Protein AF-0000000084547848 (afdb_homodimer)

Solvent-accessible surface area (backbone atoms only — not comparable to full-atom values): 10367 Å² total; per-residue (Å²): 130,61,24,31,27,42,35,34,40,35,31,33,43,86,90,38,31,66,59,49,48,50,50,52,43,50,50,22,60,73,38,65,79,37,80,48,49,60,34,31,34,38,26,36,36,92,89,42,75,35,33,42,35,38,44,34,32,18,56,33,66,65,49,51,57,51,50,62,68,34,67,73,44,43,54,47,47,64,68,43,52,83,46,48,75,42,77,42,81,76,44,68,33,36,35,70,51,37,31,72,112,132,61,24,31,27,41,36,34,41,34,31,33,44,87,89,38,33,66,58,48,49,51,50,51,43,49,49,22,60,72,39,64,80,38,79,48,46,59,33,31,33,40,26,37,34,91,89,41,76,36,34,42,34,39,44,33,33,20,56,33,65,66,50,51,57,51,50,62,68,34,67,72,43,44,54,48,48,64,67,42,52,83,45,48,74,43,77,42,80,75,44,69,34,38,35,67,50,37,31,74,112

Structure (mmCIF, N/CA/C/O backbone):
data_AF-0000000084547848-model_v1
#
loop_
_entity.id
_entity.type
_entity.pdbx_description
1 polymer 'ABM domain-containing protein'
#
loop_
_atom_site.group_PDB
_atom_site.id
_atom_site.type_symbol
_atom_site.label_atom_id
_atom_site.label_alt_id
_atom_site.label_comp_id
_atom_site.label_asym_id
_atom_site.label_entity_id
_atom_site.label_seq_id
_atom_site.pdbx_PDB_ins_code
_atom_site.Cartn_x
_atom_site.Cartn_y
_atom_site.Cartn_z
_atom_site.occupancy
_atom_site.B_iso_or_equiv
_atom_site.auth_seq_id
_atom_site.auth_comp_id
_atom_site.auth_asym_id
_atom_site.auth_atom_id
_atom_site.pdbx_PDB_model_num
ATOM 1 N N . MET A 1 1 ? -1.021 14.195 -11.914 1 72.81 1 MET A N 1
ATOM 2 C CA . MET A 1 1 ? -2.324 13.539 -11.961 1 72.81 1 MET A CA 1
ATOM 3 C C . MET A 1 1 ? -2.383 12.375 -10.977 1 72.81 1 MET A C 1
ATOM 5 O O . MET A 1 1 ? -1.354 11.781 -10.648 1 72.81 1 MET A O 1
ATOM 9 N N . SER A 1 2 ? -3.562 12.109 -10.328 1 91.06 2 SER A N 1
ATOM 10 C CA . SER A 1 2 ? -3.723 11.039 -9.352 1 91.06 2 SER A CA 1
ATOM 11 C C . SER A 1 2 ? -3.523 9.672 -9.992 1 91.06 2 SER A C 1
ATOM 13 O O . SER A 1 2 ? -3.633 9.531 -11.219 1 91.06 2 SER A O 1
ATOM 15 N N . LYS A 1 3 ? -2.961 8.797 -9.297 1 98.25 3 LYS A N 1
ATOM 16 C CA . LYS A 1 3 ? -2.699 7.438 -9.766 1 98.25 3 LYS A CA 1
ATOM 17 C C . LYS A 1 3 ? -3.699 6.453 -9.164 1 98.25 3 LYS A C 1
ATOM 19 O O . LYS A 1 3 ? -4.336 6.746 -8.156 1 98.25 3 LYS A O 1
ATOM 24 N N . PHE A 1 4 ? -3.885 5.352 -9.828 1 98.69 4 PHE A N 1
ATOM 25 C CA . PHE A 1 4 ? -4.773 4.281 -9.391 1 98.69 4 PHE A CA 1
ATOM 26 C C . PHE A 1 4 ? -4.016 3.258 -8.547 1 98.69 4 PHE A C 1
ATOM 28 O O . PHE A 1 4 ? -3.027 2.68 -9.008 1 98.69 4 PHE A O 1
ATOM 35 N N . SER A 1 5 ? -4.453 3.01 -7.285 1 98.75 5 SER A N 1
ATOM 36 C CA . SER A 1 5 ? -3.756 2.057 -6.426 1 98.75 5 SER A CA 1
ATOM 37 C C . SER A 1 5 ? -4.711 0.999 -5.887 1 98.75 5 SER A C 1
ATOM 39 O O . SER A 1 5 ? -5.891 1.274 -5.664 1 98.75 5 SER A O 1
ATOM 41 N N . LEU A 1 6 ? -4.148 -0.185 -5.738 1 98.62 6 LEU A N 1
ATOM 42 C CA . LEU A 1 6 ? -4.875 -1.326 -5.199 1 98.62 6 LEU A CA 1
ATOM 43 C C . LEU A 1 6 ? -4.094 -1.984 -4.066 1 98.62 6 LEU A C 1
ATOM 45 O O . LEU A 1 6 ? -2.873 -2.139 -4.16 1 98.62 6 LEU A O 1
ATOM 49 N N . PHE A 1 7 ? -4.742 -2.291 -2.984 1 98.81 7 PHE A N 1
ATOM 50 C CA . PHE A 1 7 ? -4.219 -3.137 -1.918 1 98.81 7 PHE A CA 1
ATOM 51 C C . PHE A 1 7 ? -5.008 -4.438 -1.82 1 98.81 7 PHE A C 1
ATOM 53 O O . PHE A 1 7 ? -6.211 -4.418 -1.545 1 98.81 7 PHE A O 1
ATOM 60 N N . GLY A 1 8 ? -4.32 -5.539 -2.092 1 98.62 8 GLY A N 1
ATOM 61 C CA . GLY A 1 8 ? -4.996 -6.828 -2.135 1 98.62 8 GLY A CA 1
ATOM 62 C C . GLY A 1 8 ? -4.383 -7.852 -1.199 1 98.62 8 GLY A C 1
AT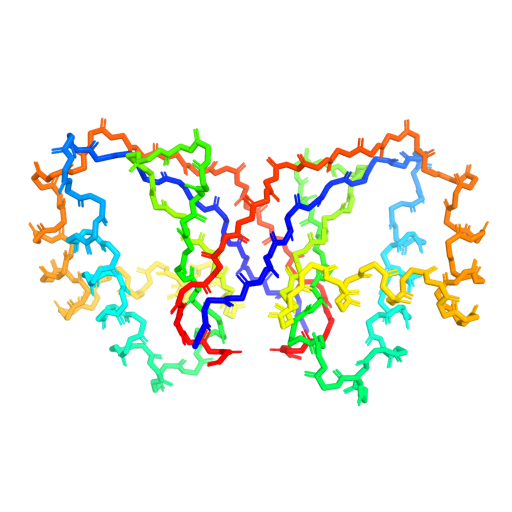OM 63 O O . GLY A 1 8 ? -3.221 -7.727 -0.808 1 98.62 8 GLY A O 1
ATOM 64 N N . LYS A 1 9 ? -5.23 -8.82 -0.889 1 98.75 9 LYS A N 1
ATOM 65 C CA . LYS A 1 9 ? -4.859 -9.945 -0.04 1 98.75 9 LYS A CA 1
ATOM 66 C C . LYS A 1 9 ? -5.227 -11.273 -0.696 1 98.75 9 LYS A C 1
ATOM 68 O O . LYS A 1 9 ? -6.344 -11.438 -1.187 1 98.75 9 LYS A O 1
ATOM 73 N N . PHE A 1 10 ? -4.27 -12.156 -0.706 1 98.88 10 PHE A N 1
ATOM 74 C CA . PHE A 1 10 ? -4.484 -13.508 -1.191 1 98.88 10 PHE A CA 1
ATOM 75 C C . PHE A 1 10 ? -4.289 -14.523 -0.07 1 98.88 10 PHE A C 1
ATOM 77 O O . PHE A 1 10 ? -3.287 -14.477 0.648 1 98.88 10 PHE A O 1
ATOM 84 N N . THR A 1 11 ? -5.254 -15.367 0.099 1 98.81 11 THR A N 1
ATOM 85 C CA . THR A 1 11 ? -5.121 -16.516 0.989 1 98.81 11 THR A CA 1
ATOM 86 C C . THR A 1 11 ? -4.832 -17.781 0.195 1 98.81 11 THR A C 1
ATOM 88 O O . THR A 1 11 ? -5.434 -18.016 -0.856 1 98.81 11 THR A O 1
ATOM 91 N N . VAL A 1 12 ? -3.93 -18.594 0.694 1 98.69 12 VAL A N 1
ATOM 92 C CA . VAL A 1 12 ? -3.516 -19.766 -0.056 1 98.69 12 VAL A CA 1
ATOM 93 C C . VAL A 1 12 ? -3.637 -21.016 0.825 1 98.69 12 VAL A C 1
ATOM 95 O O . VAL A 1 12 ? -3.85 -20.906 2.035 1 98.69 12 VAL A O 1
ATOM 98 N N . GLN A 1 13 ? -3.52 -22.188 0.182 1 98.62 13 GLN A N 1
ATOM 99 C CA . GLN A 1 13 ? -3.422 -23.469 0.878 1 98.62 13 GLN A CA 1
ATOM 100 C C . GLN A 1 13 ? -2.256 -23.469 1.863 1 98.62 13 GLN A C 1
ATOM 102 O O . GLN A 1 13 ? -1.235 -22.828 1.626 1 98.62 13 GLN A O 1
ATOM 107 N N . GLU A 1 14 ? -2.484 -24.219 2.957 1 97.88 14 GLU A N 1
ATOM 108 C CA . GLU A 1 14 ? -1.433 -24.328 3.963 1 97.88 14 GLU A CA 1
ATOM 109 C C . GLU A 1 14 ? -0.102 -24.719 3.328 1 97.88 14 GLU A C 1
ATOM 111 O O . GLU A 1 14 ? -0.051 -25.625 2.488 1 97.88 14 GLU A O 1
ATOM 116 N N . GLY A 1 15 ? 0.957 -23.969 3.66 1 97.5 15 GLY A N 1
ATOM 117 C CA . GLY A 1 15 ? 2.299 -24.297 3.205 1 97.5 15 GLY A CA 1
ATOM 118 C C . GLY A 1 15 ? 2.627 -23.703 1.846 1 97.5 15 GLY A C 1
ATOM 119 O O . GLY A 1 15 ? 3.734 -23.891 1.336 1 97.5 15 GLY A O 1
ATOM 120 N N . LYS A 1 16 ? 1.729 -22.953 1.223 1 98.69 16 LYS A N 1
ATOM 121 C CA . LYS A 1 16 ? 1.926 -22.5 -0.152 1 98.69 16 LYS A CA 1
ATOM 122 C C . LYS A 1 16 ? 2.18 -21 -0.206 1 98.69 16 LYS A C 1
ATOM 124 O O . LYS A 1 16 ? 2.207 -20.406 -1.287 1 98.69 16 LYS A O 1
ATOM 129 N N . ARG A 1 17 ? 2.367 -20.391 0.93 1 98.56 17 ARG A N 1
ATOM 130 C CA . ARG A 1 17 ? 2.561 -18.953 0.964 1 98.56 17 ARG A CA 1
ATOM 131 C C . ARG A 1 17 ? 3.797 -18.547 0.17 1 98.56 17 ARG A C 1
ATOM 133 O O . ARG A 1 17 ? 3.736 -17.641 -0.667 1 98.56 17 ARG A O 1
ATOM 140 N N . ASP A 1 18 ? 4.957 -19.25 0.397 1 98.38 18 ASP A N 1
ATOM 141 C CA . ASP A 1 18 ? 6.207 -18.891 -0.26 1 98.38 18 ASP A CA 1
ATOM 142 C C . ASP A 1 18 ? 6.121 -19.109 -1.768 1 98.38 18 ASP A C 1
ATOM 144 O O . ASP A 1 18 ? 6.695 -18.344 -2.547 1 98.38 18 ASP A O 1
ATOM 148 N N . LEU A 1 19 ? 5.422 -20.156 -2.113 1 98.69 19 LEU A N 1
ATOM 149 C CA . LEU A 1 19 ? 5.23 -20.406 -3.537 1 98.69 19 LEU A CA 1
ATOM 150 C C . LEU A 1 19 ? 4.477 -19.25 -4.195 1 98.69 19 LEU A C 1
ATOM 152 O O . LEU A 1 19 ? 4.883 -18.766 -5.25 1 98.69 19 LEU A O 1
ATOM 156 N N . LEU A 1 20 ? 3.396 -18.797 -3.588 1 98.88 20 LEU A N 1
ATOM 157 C CA . LEU A 1 20 ? 2.658 -17.672 -4.152 1 98.88 20 LEU A CA 1
ATOM 158 C C . LEU A 1 20 ? 3.521 -16.422 -4.188 1 98.88 20 LEU A C 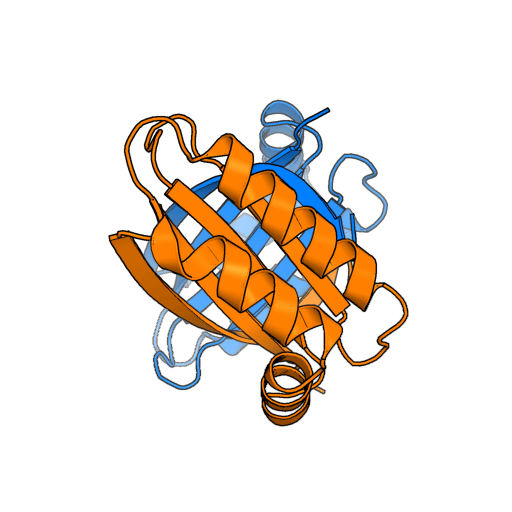1
ATOM 160 O O . LEU A 1 20 ? 3.514 -15.688 -5.176 1 98.88 20 LEU A O 1
ATOM 164 N N . ALA A 1 21 ? 4.223 -16.172 -3.109 1 98.81 21 ALA A N 1
ATOM 165 C CA . ALA A 1 21 ? 5.09 -15 -3.064 1 98.81 21 ALA A CA 1
ATOM 166 C C . ALA A 1 21 ? 6.086 -15.008 -4.219 1 98.81 21 ALA A C 1
ATOM 168 O O . ALA A 1 21 ? 6.301 -13.984 -4.875 1 98.81 21 ALA A O 1
ATOM 169 N N . ASP A 1 22 ? 6.66 -16.156 -4.5 1 98.75 22 ASP A N 1
ATOM 170 C CA . ASP A 1 22 ? 7.613 -16.297 -5.594 1 98.75 22 ASP A CA 1
ATOM 171 C C . ASP A 1 22 ? 6.957 -15.992 -6.938 1 98.75 22 ASP A C 1
ATOM 173 O O . ASP A 1 22 ? 7.539 -15.305 -7.785 1 98.75 22 ASP A O 1
ATOM 177 N N . ILE A 1 23 ? 5.797 -16.516 -7.133 1 98.81 23 ILE A N 1
ATOM 178 C CA . ILE A 1 23 ? 5.059 -16.281 -8.375 1 98.81 23 ILE A CA 1
ATOM 179 C C . ILE A 1 23 ? 4.785 -14.789 -8.539 1 98.81 23 ILE A C 1
ATOM 181 O O . ILE A 1 23 ? 4.977 -14.234 -9.633 1 98.81 23 ILE A O 1
ATOM 185 N N . LEU A 1 24 ? 4.391 -14.133 -7.5 1 98.69 24 LEU A N 1
ATOM 186 C CA . LEU A 1 24 ? 4.047 -12.719 -7.562 1 98.69 24 LEU A CA 1
ATOM 187 C C . LEU A 1 24 ? 5.297 -11.859 -7.738 1 98.69 24 LEU A C 1
ATOM 189 O O . LEU A 1 24 ? 5.25 -10.812 -8.391 1 98.69 24 LEU A O 1
ATOM 193 N N . LEU A 1 25 ? 6.395 -12.312 -7.176 1 98.56 25 LEU A N 1
ATOM 194 C CA . LEU A 1 25 ? 7.652 -11.617 -7.418 1 98.56 25 LEU A CA 1
ATOM 195 C C . LEU A 1 25 ? 8.078 -11.75 -8.875 1 98.56 25 LEU A C 1
ATOM 197 O O . LEU A 1 25 ? 8.672 -10.836 -9.438 1 98.56 25 LEU A O 1
ATOM 201 N N . GLU A 1 26 ? 7.805 -12.875 -9.508 1 98.38 26 GLU A N 1
ATOM 202 C CA . GLU A 1 26 ? 8.016 -13.016 -10.945 1 98.38 26 GLU A CA 1
ATOM 203 C C . GLU A 1 26 ? 7.141 -12.039 -11.727 1 98.38 26 GLU A C 1
ATOM 205 O O . GLU A 1 26 ? 7.574 -11.484 -12.742 1 98.38 26 GLU A O 1
ATOM 210 N N . ALA A 1 27 ? 5.926 -11.867 -11.266 1 97.81 27 ALA A N 1
ATOM 211 C CA . ALA A 1 27 ? 5.043 -10.875 -11.883 1 97.81 27 ALA A CA 1
ATOM 212 C C . ALA A 1 27 ? 5.648 -9.477 -11.805 1 97.81 27 ALA A C 1
ATOM 214 O O . ALA A 1 27 ? 5.68 -8.75 -12.797 1 97.81 27 ALA A O 1
ATOM 215 N N . ALA A 1 28 ? 6.129 -9.141 -10.664 1 97.88 28 ALA A N 1
ATOM 216 C CA . ALA A 1 28 ? 6.773 -7.844 -10.484 1 97.88 28 ALA A CA 1
ATOM 217 C C . ALA A 1 28 ? 7.941 -7.672 -11.453 1 97.88 28 ALA A C 1
ATOM 219 O O . ALA A 1 28 ? 8.102 -6.609 -12.062 1 97.88 28 ALA A O 1
ATOM 220 N N . GLU A 1 29 ? 8.742 -8.742 -11.57 1 97.5 29 GLU A N 1
ATOM 221 C CA . GLU A 1 29 ? 9.883 -8.719 -12.484 1 97.5 29 GLU A CA 1
ATOM 222 C C . GLU A 1 29 ? 9.438 -8.492 -13.922 1 97.5 29 GLU A C 1
ATOM 224 O O . GLU A 1 29 ? 10.047 -7.707 -14.656 1 97.5 29 GLU A O 1
ATOM 229 N N . SER A 1 30 ? 8.383 -9.117 -14.273 1 95.69 30 SER A N 1
ATOM 230 C CA . SER A 1 30 ? 7.879 -9.031 -15.641 1 95.69 30 SER A CA 1
ATOM 231 C C . SER A 1 30 ? 7.359 -7.629 -15.945 1 95.69 30 SER A C 1
ATOM 233 O O . SER A 1 30 ? 7.242 -7.25 -17.109 1 95.69 30 SER A O 1
ATOM 235 N N . MET A 1 31 ? 7.047 -6.82 -14.914 1 95.25 31 MET A N 1
ATOM 236 C CA . MET A 1 31 ? 6.441 -5.504 -15.094 1 95.25 31 MET A CA 1
ATOM 237 C C . MET A 1 31 ? 7.484 -4.398 -14.938 1 95.25 31 MET A C 1
ATOM 239 O O . MET A 1 31 ? 7.156 -3.215 -15.039 1 95.25 31 MET A O 1
ATOM 243 N N . LYS A 1 32 ? 8.656 -4.699 -14.719 1 95.62 32 LYS A N 1
ATOM 244 C CA . LYS A 1 32 ? 9.688 -3.713 -14.414 1 95.62 32 LYS A CA 1
ATOM 245 C C . LYS A 1 32 ? 9.836 -2.701 -15.547 1 95.62 32 LYS A C 1
ATOM 247 O O . LYS A 1 32 ? 10.133 -1.53 -15.305 1 95.62 32 LYS A O 1
ATOM 252 N N . SER A 1 33 ? 9.531 -3.104 -16.781 1 93.75 33 SER A N 1
ATOM 253 C CA . SER A 1 33 ? 9.727 -2.219 -17.922 1 93.75 33 SER A CA 1
ATOM 254 C C . SER A 1 33 ? 8.445 -1.473 -18.266 1 93.75 33 SER A C 1
ATOM 256 O O . SER A 1 33 ? 8.445 -0.596 -19.141 1 93.75 33 SER A O 1
ATOM 258 N N . LEU A 1 34 ? 7.418 -1.868 -17.625 1 95.38 34 LEU A N 1
ATOM 259 C CA . LEU A 1 34 ? 6.137 -1.217 -17.875 1 95.38 34 LEU A CA 1
ATOM 260 C C . LEU A 1 34 ? 6.062 0.131 -17.172 1 95.38 34 LEU A C 1
ATOM 262 O O . LEU A 1 34 ? 5.906 0.187 -15.945 1 95.38 34 LEU A O 1
ATOM 266 N N . HIS A 1 35 ? 6.027 1.166 -17.906 1 95.62 35 HIS A N 1
ATOM 267 C CA . HIS A 1 35 ? 6.086 2.51 -17.344 1 95.62 35 HIS A CA 1
ATOM 268 C C . HIS A 1 35 ? 4.781 2.867 -16.641 1 95.62 35 HIS A C 1
ATOM 270 O O . HIS A 1 35 ? 4.777 3.682 -15.711 1 95.62 35 HIS A O 1
ATOM 276 N N . ASP A 1 36 ? 3.656 2.254 -17.078 1 97.25 36 ASP A N 1
ATOM 277 C CA . ASP A 1 36 ? 2.363 2.607 -16.5 1 97.25 36 ASP A CA 1
ATOM 278 C C . ASP A 1 36 ? 2.113 1.843 -15.203 1 97.25 36 ASP A C 1
ATOM 280 O O . ASP A 1 36 ? 1.054 1.979 -14.586 1 97.25 36 ASP A O 1
ATOM 284 N N . CYS A 1 37 ? 3.035 0.962 -14.805 1 98.19 37 CYS A N 1
ATOM 285 C CA . CYS A 1 37 ? 3.094 0.376 -13.469 1 98.19 37 CYS A CA 1
ATOM 286 C C . CYS A 1 37 ? 4.188 1.028 -12.633 1 98.19 37 CYS A C 1
ATOM 288 O O . CYS A 1 37 ? 5.375 0.833 -12.898 1 98.19 37 CYS A O 1
ATOM 290 N N . GLU A 1 38 ? 3.854 1.692 -11.609 1 97.88 38 GLU A N 1
ATOM 291 C CA . GLU A 1 38 ? 4.84 2.402 -10.797 1 97.88 38 GLU A CA 1
ATOM 292 C C . GLU A 1 38 ? 5.352 1.529 -9.656 1 97.88 38 GLU A C 1
ATOM 294 O O . GLU A 1 38 ? 6.543 1.546 -9.344 1 97.88 38 GLU A O 1
ATOM 299 N N . LEU A 1 39 ? 4.43 0.866 -9.094 1 98.56 39 LEU A N 1
ATOM 300 C CA . LEU A 1 39 ? 4.754 0.002 -7.961 1 98.56 39 LEU A CA 1
ATOM 301 C C . LEU A 1 39 ? 4.039 -1.34 -8.078 1 98.56 39 LEU A C 1
ATOM 303 O O . LEU A 1 39 ? 2.908 -1.403 -8.57 1 98.56 39 LEU A O 1
ATOM 307 N N . TYR A 1 40 ? 4.605 -2.336 -7.605 1 98.75 40 TYR A N 1
ATOM 308 C CA . TYR A 1 40 ? 4.07 -3.672 -7.363 1 98.75 40 TYR A CA 1
ATOM 309 C C . TYR A 1 40 ? 4.848 -4.379 -6.258 1 98.75 40 TYR A C 1
ATOM 311 O O . TYR A 1 40 ? 5.887 -4.988 -6.516 1 98.75 40 TYR A O 1
ATOM 319 N N . LEU A 1 41 ? 4.312 -4.34 -5.055 1 98.81 41 LEU A N 1
ATOM 320 C CA . LEU A 1 41 ? 5.043 -4.781 -3.873 1 98.81 41 LEU A CA 1
ATOM 321 C C . LEU A 1 41 ? 4.422 -6.051 -3.295 1 98.81 41 LEU A C 1
ATOM 323 O O . LEU A 1 41 ? 3.201 -6.129 -3.129 1 98.81 41 LEU A O 1
ATOM 327 N N . VAL A 1 42 ? 5.215 -6.984 -3.029 1 98.88 42 VAL A N 1
ATOM 328 C CA . VAL A 1 42 ? 4.789 -8.266 -2.467 1 98.88 42 VAL A CA 1
ATOM 329 C C . VAL A 1 42 ? 5.195 -8.344 -0.998 1 98.88 42 VAL A C 1
ATOM 331 O O . VAL A 1 42 ? 6.363 -8.141 -0.658 1 98.88 42 VAL A O 1
ATOM 334 N N . SER A 1 43 ? 4.188 -8.602 -0.154 1 98.88 43 SER A N 1
ATOM 335 C CA . SER A 1 43 ? 4.438 -8.617 1.283 1 98.88 43 SER A CA 1
ATOM 336 C C . SER A 1 43 ? 3.764 -9.812 1.949 1 98.88 43 SER A C 1
ATOM 338 O O . SER A 1 43 ? 2.836 -10.398 1.39 1 98.88 43 SER A O 1
ATOM 340 N N . VAL A 1 44 ? 4.297 -10.164 3.061 1 98.69 44 VAL A N 1
ATOM 341 C CA . VAL A 1 44 ? 3.709 -11.195 3.916 1 98.69 44 VAL A CA 1
ATOM 342 C C . VAL A 1 44 ? 3.479 -10.633 5.316 1 98.69 44 VAL A C 1
ATOM 344 O O . VAL A 1 44 ? 3.871 -9.5 5.609 1 98.69 44 VAL A O 1
ATOM 347 N N . SER A 1 45 ? 2.691 -11.352 6.051 1 97.25 45 SER A N 1
ATOM 348 C CA . SER A 1 45 ? 2.375 -10.977 7.422 1 97.25 45 SER A CA 1
ATOM 349 C C . SER A 1 45 ? 2.842 -12.047 8.406 1 97.25 45 SER A C 1
ATOM 351 O O . SER A 1 45 ? 2.693 -13.242 8.148 1 97.25 45 SER A O 1
ATOM 353 N N . GLU A 1 46 ? 3.439 -11.578 9.477 1 93.75 46 GLU A N 1
ATOM 354 C CA . GLU A 1 46 ? 3.859 -12.508 10.523 1 93.75 46 GLU A CA 1
ATOM 355 C C . GLU A 1 46 ? 2.656 -13.164 11.195 1 93.75 46 GLU A C 1
ATOM 357 O O . GLU A 1 46 ? 2.736 -14.312 11.641 1 93.75 46 GLU A O 1
ATOM 362 N N . ASN A 1 47 ? 1.522 -12.516 11.211 1 95.19 47 ASN A N 1
ATOM 363 C CA . ASN A 1 47 ? 0.382 -12.984 11.992 1 95.19 47 ASN A CA 1
ATOM 364 C C . ASN A 1 47 ? -0.619 -13.742 11.117 1 95.19 47 ASN A C 1
ATOM 366 O O . ASN A 1 47 ? -1.596 -14.297 11.633 1 95.19 47 ASN A O 1
ATOM 370 N N . GLU A 1 48 ? -0.415 -13.773 9.828 1 96.81 48 GLU A N 1
ATOM 371 C CA . GLU A 1 48 ? -1.265 -14.5 8.891 1 96.81 48 GLU A CA 1
ATOM 372 C C . GLU A 1 48 ? -0.435 -15.383 7.969 1 96.81 48 GLU A C 1
ATOM 374 O O . GLU A 1 48 ? -0.133 -15 6.836 1 96.81 48 GLU A O 1
ATOM 379 N N . PRO A 1 49 ? -0.14 -16.531 8.391 1 96.19 49 PRO A N 1
ATOM 380 C CA . PRO A 1 49 ? 0.898 -17.344 7.738 1 96.19 49 PRO A CA 1
ATOM 381 C C . PRO A 1 49 ? 0.483 -17.828 6.355 1 96.19 49 PRO A C 1
ATOM 383 O O . PRO A 1 49 ? 1.329 -18.281 5.574 1 96.19 49 PRO A O 1
ATOM 386 N N . ASP A 1 50 ? -0.832 -17.766 5.988 1 98.06 50 ASP A N 1
ATOM 387 C CA . ASP A 1 50 ? -1.279 -18.297 4.703 1 98.06 50 ASP A CA 1
ATOM 388 C C . ASP A 1 50 ? -1.739 -17.172 3.775 1 98.06 50 ASP A C 1
ATOM 390 O O . ASP A 1 50 ? -2.584 -17.375 2.904 1 98.06 50 ASP A O 1
ATOM 394 N N . THR A 1 51 ? -1.095 -15.977 3.982 1 98.81 51 THR A N 1
ATOM 395 C CA . THR A 1 51 ? -1.549 -14.844 3.182 1 98.81 51 THR A CA 1
ATOM 396 C C . THR A 1 51 ? -0.371 -14.164 2.49 1 98.81 51 THR A C 1
ATOM 398 O O . THR A 1 51 ? 0.748 -14.172 3.008 1 98.81 51 THR A O 1
ATOM 401 N N . VAL A 1 52 ? -0.601 -13.664 1.31 1 98.94 52 VAL A N 1
ATOM 402 C CA . VAL A 1 52 ? 0.288 -12.75 0.599 1 98.94 52 VAL A CA 1
ATOM 403 C C . VAL A 1 52 ? -0.469 -11.477 0.229 1 98.94 52 VAL A C 1
ATOM 405 O O . VAL A 1 52 ? -1.627 -11.531 -0.192 1 98.94 52 VAL A O 1
ATOM 408 N N . TYR A 1 53 ? 0.178 -10.375 0.409 1 98.94 53 TYR A N 1
ATOM 409 C CA . TYR A 1 53 ? -0.396 -9.07 0.117 1 98.94 53 TYR A CA 1
ATOM 410 C C . TYR A 1 53 ? 0.312 -8.414 -1.062 1 98.94 53 TYR A C 1
ATOM 412 O O . TYR A 1 53 ? 1.525 -8.562 -1.228 1 98.94 53 TYR A O 1
ATOM 420 N N . VAL A 1 54 ? -0.426 -7.703 -1.855 1 98.88 54 VAL A N 1
ATOM 421 C CA . VAL A 1 54 ? 0.141 -6.938 -2.963 1 98.88 54 VAL A CA 1
ATOM 422 C C . VAL A 1 54 ? -0.367 -5.5 -2.912 1 98.88 54 VAL A C 1
ATOM 424 O O . VAL A 1 54 ? -1.574 -5.262 -2.832 1 98.88 54 VAL A O 1
ATOM 427 N N . TYR A 1 55 ? 0.5 -4.539 -2.855 1 98.88 55 TYR A N 1
ATOM 428 C CA . TYR A 1 55 ? 0.199 -3.129 -3.078 1 98.88 55 TYR A CA 1
ATOM 429 C C . TYR A 1 55 ? 0.697 -2.676 -4.445 1 98.88 55 TYR A C 1
ATOM 431 O O . TYR A 1 55 ? 1.874 -2.844 -4.773 1 98.88 55 TYR A O 1
ATOM 439 N N . GLU A 1 56 ? -0.121 -2.139 -5.223 1 98.88 56 GLU A N 1
ATOM 440 C CA . GLU A 1 56 ? 0.258 -1.755 -6.582 1 98.88 56 GLU A CA 1
ATOM 441 C C . GLU A 1 56 ? -0.276 -0.369 -6.93 1 98.88 56 GLU A C 1
ATOM 443 O O . GLU A 1 56 ? -1.36 0.015 -6.488 1 98.88 56 GLU A O 1
ATOM 448 N N . THR A 1 57 ? 0.479 0.383 -7.637 1 98.75 57 THR A N 1
ATOM 449 C CA . THR A 1 57 ? 0.12 1.704 -8.141 1 98.75 57 THR A CA 1
ATOM 450 C C . THR A 1 57 ? 0.333 1.787 -9.648 1 98.75 57 THR A C 1
ATOM 452 O O . THR A 1 57 ? 1.42 1.483 -10.148 1 98.75 57 THR A O 1
ATOM 455 N N . TRP A 1 58 ? -0.687 2.199 -10.32 1 98.69 58 TRP A N 1
ATOM 456 C CA . TRP A 1 58 ? -0.732 2.281 -11.773 1 98.69 58 TRP A CA 1
ATOM 457 C C . TRP A 1 58 ? -1.058 3.699 -12.234 1 98.69 58 TRP A C 1
ATOM 459 O O . TRP A 1 58 ? -1.681 4.469 -11.492 1 98.69 58 TRP A O 1
ATOM 469 N N . GLU A 1 59 ? -0.65 3.947 -13.477 1 98.25 59 GLU A N 1
ATOM 470 C CA . GLU A 1 59 ? -0.98 5.246 -14.047 1 98.25 59 GLU A CA 1
ATOM 471 C C . GLU A 1 59 ? -2.484 5.504 -14.008 1 98.25 59 GLU A C 1
ATOM 473 O O . GLU A 1 59 ? -2.922 6.625 -13.75 1 98.25 59 GLU A O 1
ATOM 478 N N . ASN A 1 60 ? -3.225 4.566 -14.375 1 98.06 60 ASN A N 1
ATOM 479 C CA . ASN A 1 60 ? -4.684 4.582 -14.297 1 98.06 60 ASN A CA 1
ATOM 480 C C . ASN A 1 60 ? -5.258 3.17 -14.281 1 98.06 60 ASN A C 1
ATOM 482 O O . ASN A 1 60 ? -4.52 2.191 -14.391 1 98.06 60 ASN A O 1
ATOM 486 N N . GLU A 1 61 ? -6.586 3.076 -14.094 1 97.62 61 GLU A N 1
ATOM 487 C CA . GLU A 1 61 ? -7.25 1.781 -13.977 1 97.62 61 GLU A CA 1
ATOM 488 C C . GLU A 1 61 ? -7.105 0.972 -15.266 1 97.62 61 GLU A C 1
ATOM 490 O O . GLU A 1 61 ? -6.973 -0.253 -15.219 1 97.62 61 GLU A O 1
ATOM 495 N N . GLN A 1 62 ? -7.109 1.627 -16.391 1 98.06 62 GLN A N 1
ATOM 496 C CA . GLN A 1 62 ? -6.977 0.945 -17.672 1 98.06 62 GLN A CA 1
ATOM 497 C C . GLN A 1 62 ? -5.617 0.258 -17.797 1 98.06 62 GLN A C 1
ATOM 499 O O . GLN A 1 62 ? -5.52 -0.843 -18.328 1 98.06 62 GLN A O 1
ATOM 504 N N . ALA A 1 63 ? -4.566 0.921 -17.328 1 98 63 ALA A N 1
ATOM 505 C CA . ALA A 1 63 ? -3.234 0.326 -17.328 1 98 63 ALA A CA 1
ATOM 506 C C . ALA A 1 63 ? -3.213 -0.966 -16.516 1 98 63 ALA A C 1
ATOM 508 O O . ALA A 1 63 ? -2.631 -1.967 -16.953 1 98 63 ALA A O 1
ATOM 509 N N . HIS A 1 64 ? -3.861 -0.933 -15.359 1 98.19 64 HIS A N 1
ATOM 510 C CA . HI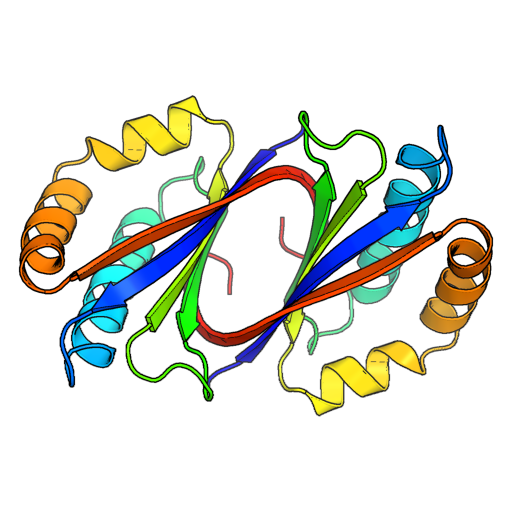S A 1 64 ? -3.951 -2.133 -14.539 1 98.19 64 HIS A CA 1
ATOM 511 C C . HIS A 1 64 ? -4.664 -3.258 -15.273 1 98.19 64 HIS A C 1
ATOM 513 O O . HIS A 1 64 ? -4.152 -4.379 -15.352 1 98.19 64 HIS A O 1
ATOM 519 N N . GLN A 1 65 ? -5.809 -2.947 -15.875 1 97.62 65 GLN A N 1
ATOM 520 C CA . GLN A 1 65 ? -6.59 -3.951 -16.594 1 97.62 65 GLN A CA 1
ATOM 521 C C . GLN A 1 65 ? -5.797 -4.539 -17.766 1 97.62 65 GLN A C 1
ATOM 523 O O . GLN A 1 65 ? -5.824 -5.75 -17.984 1 97.62 65 GLN A O 1
ATOM 528 N N . HIS A 1 66 ? -5.074 -3.713 -18.438 1 97.19 66 HIS A N 1
ATOM 529 C CA . HIS A 1 66 ? -4.242 -4.16 -19.547 1 97.19 66 HIS A CA 1
ATOM 530 C C . HIS A 1 66 ? -3.176 -5.141 -19.078 1 97.19 66 HIS A C 1
ATOM 532 O O . HIS A 1 66 ? -2.895 -6.129 -19.75 1 97.19 66 HIS A O 1
ATOM 538 N N . SER A 1 67 ? -2.58 -4.883 -17.984 1 97.06 67 SER A N 1
ATOM 539 C CA . SER A 1 67 ? -1.523 -5.742 -17.453 1 97.06 67 SER A CA 1
ATOM 540 C C . SER A 1 67 ? -2.018 -7.172 -17.266 1 97.06 67 SER A C 1
ATOM 542 O O . SER A 1 67 ? -1.264 -8.125 -17.484 1 97.06 67 SER A O 1
ATOM 544 N N . LEU A 1 68 ? -3.32 -7.332 -16.875 1 96.44 68 LEU A N 1
ATOM 545 C CA . LEU A 1 68 ? -3.9 -8.641 -16.609 1 96.44 68 LEU A CA 1
ATOM 546 C C . LEU A 1 68 ? -4.047 -9.438 -17.906 1 96.44 68 LEU A C 1
ATOM 548 O O . LEU A 1 68 ? -4.207 -10.664 -17.875 1 96.44 68 LEU A O 1
ATOM 552 N N . SER A 1 69 ? -3.984 -8.773 -19.062 1 95.69 69 SER A N 1
ATOM 553 C CA . SER A 1 69 ? -4.184 -9.43 -20.344 1 95.69 69 SER A CA 1
ATOM 554 C C . SER A 1 69 ? -2.855 -9.836 -20.969 1 95.69 69 SER A C 1
ATOM 556 O O . SER A 1 69 ? -2.826 -10.547 -21.969 1 95.69 69 SER A O 1
ATOM 558 N N . LEU A 1 70 ? -1.76 -9.367 -20.453 1 95.44 70 LEU A N 1
ATOM 559 C CA . LEU A 1 70 ? -0.439 -9.719 -20.969 1 95.44 70 LEU A CA 1
ATOM 560 C C . LEU A 1 70 ? -0.181 -11.219 -20.828 1 95.44 70 LEU A C 1
ATOM 562 O O . LEU A 1 70 ? -0.55 -11.82 -19.828 1 95.44 70 LEU A O 1
ATOM 566 N N . GLU A 1 71 ? 0.459 -11.789 -21.797 1 96.12 71 GLU A N 1
ATOM 567 C CA . GLU A 1 71 ? 0.708 -13.227 -21.828 1 96.12 71 GLU A CA 1
ATOM 568 C C . GLU A 1 71 ? 1.488 -13.672 -20.594 1 96.12 71 GLU A C 1
ATOM 570 O O . GLU A 1 71 ? 1.151 -14.688 -19.969 1 96.12 71 GLU A O 1
ATOM 575 N N . ALA A 1 72 ? 2.533 -12.953 -20.266 1 95.12 72 ALA A N 1
ATOM 576 C CA . ALA A 1 72 ? 3.344 -13.297 -19.094 1 95.12 72 ALA A CA 1
ATOM 577 C C . ALA A 1 72 ? 2.5 -13.305 -17.828 1 95.12 72 ALA A C 1
ATOM 579 O O . ALA A 1 72 ? 2.621 -14.211 -17 1 95.12 72 ALA A O 1
ATOM 580 N N . THR A 1 73 ? 1.627 -12.328 -17.656 1 96.81 73 THR A N 1
ATOM 581 C CA . THR A 1 73 ? 0.753 -12.227 -16.5 1 96.81 73 THR A CA 1
ATOM 582 C C . THR A 1 73 ? -0.244 -13.383 -16.469 1 96.81 73 THR A C 1
ATOM 584 O O . THR A 1 73 ? -0.448 -14 -15.422 1 96.81 73 THR A O 1
ATOM 587 N N . GLN A 1 74 ? -0.814 -13.719 -17.609 1 97.31 74 GLN A N 1
ATOM 588 C CA . GLN A 1 74 ? -1.778 -14.812 -17.688 1 97.31 74 GLN A CA 1
ATOM 589 C C . GLN A 1 74 ? -1.14 -16.141 -17.312 1 97.31 74 GLN A C 1
ATOM 591 O O . GLN A 1 74 ? -1.771 -16.969 -16.656 1 97.31 74 GLN A O 1
ATOM 596 N N . THR A 1 75 ? 0.041 -16.344 -17.688 1 97.94 75 THR A N 1
ATOM 597 C CA . THR A 1 75 ? 0.774 -17.562 -17.328 1 97.94 75 THR A CA 1
ATOM 598 C C . THR A 1 75 ? 0.963 -17.641 -15.82 1 97.94 75 THR A C 1
ATOM 600 O O . THR A 1 75 ? 0.741 -18.703 -15.227 1 97.94 75 THR A O 1
ATOM 603 N N . LEU A 1 76 ? 1.306 -16.562 -15.203 1 97.75 76 LEU A N 1
ATOM 604 C CA . LEU A 1 76 ? 1.53 -16.531 -13.766 1 97.75 76 LEU A CA 1
ATOM 605 C C . LEU A 1 76 ? 0.219 -16.719 -13.008 1 97.75 76 LEU A C 1
ATOM 607 O O . LEU A 1 76 ? 0.176 -17.406 -11.984 1 97.75 76 LEU A O 1
ATOM 611 N N . ILE A 1 77 ? -0.822 -16.062 -13.523 1 97.88 77 ILE A N 1
ATOM 612 C CA . ILE A 1 77 ? -2.143 -16.219 -12.922 1 97.88 77 ILE A CA 1
ATOM 613 C C . ILE A 1 77 ? -2.557 -17.688 -12.945 1 97.88 77 ILE A C 1
ATOM 615 O O . ILE A 1 77 ? -3.064 -18.203 -11.945 1 97.88 77 ILE A O 1
ATOM 619 N N . SER A 1 78 ? -2.289 -18.375 -14.023 1 98.31 78 SER A N 1
ATOM 620 C CA . SER A 1 78 ? -2.646 -19.781 -14.164 1 98.31 78 SER A CA 1
ATOM 621 C C . SER A 1 78 ? -1.883 -20.656 -13.164 1 98.31 78 SER A C 1
ATOM 623 O O . SER A 1 78 ? -2.406 -21.656 -12.672 1 98.31 78 SER A O 1
ATOM 625 N N . ARG A 1 79 ? -0.695 -20.281 -12.859 1 98.31 79 ARG A N 1
ATOM 626 C CA . ARG A 1 79 ? 0.12 -21 -11.883 1 98.31 79 ARG A CA 1
ATOM 627 C C . ARG A 1 79 ? -0.377 -20.75 -10.461 1 98.31 79 ARG A C 1
ATOM 629 O O . ARG A 1 79 ? -0.283 -21.625 -9.602 1 98.31 79 ARG A O 1
ATOM 636 N N . ALA A 1 80 ? -0.861 -19.562 -10.219 1 98.62 80 ALA A N 1
ATOM 637 C CA . ALA A 1 80 ? -1.235 -19.141 -8.875 1 98.62 80 ALA A CA 1
ATOM 638 C C . ALA A 1 80 ? -2.641 -19.625 -8.516 1 98.62 80 ALA A C 1
ATOM 640 O O . ALA A 1 80 ? -2.9 -20 -7.375 1 98.62 80 ALA A O 1
ATOM 641 N N . LYS A 1 81 ? -3.529 -19.672 -9.438 1 98.5 81 LYS A N 1
ATOM 642 C CA . LYS A 1 81 ? -4.957 -19.875 -9.234 1 98.5 81 LYS A CA 1
ATOM 643 C C . LYS A 1 81 ? -5.219 -21.172 -8.453 1 98.5 81 LYS A C 1
ATOM 645 O O . LYS A 1 81 ? -6.004 -21.172 -7.504 1 98.5 81 LYS A O 1
ATOM 650 N N . PRO A 1 82 ? -4.539 -22.266 -8.711 1 98.56 82 PRO A N 1
ATOM 651 C CA . PRO A 1 82 ? -4.879 -23.531 -8.055 1 98.56 82 PRO A CA 1
ATOM 652 C C . PRO A 1 82 ? -4.566 -23.516 -6.562 1 98.56 82 PRO A C 1
ATOM 654 O O . PRO A 1 82 ? -5.102 -24.344 -5.816 1 98.56 82 PRO A O 1
ATOM 657 N N . ILE A 1 83 ? -3.723 -22.641 -6.16 1 98.56 83 ILE A N 1
ATOM 658 C CA . ILE A 1 83 ? -3.311 -22.703 -4.762 1 98.56 83 ILE A CA 1
ATOM 659 C C . ILE A 1 83 ? -3.977 -21.578 -3.973 1 98.56 83 ILE A C 1
ATOM 661 O O . ILE A 1 83 ? -3.867 -21.516 -2.746 1 98.56 83 ILE A O 1
ATOM 665 N N . ILE A 1 84 ? -4.578 -20.641 -4.598 1 98.81 84 ILE A N 1
ATOM 666 C CA . ILE A 1 84 ? -5.27 -19.531 -3.951 1 98.81 84 ILE A CA 1
ATOM 667 C C . ILE A 1 84 ? -6.633 -20 -3.445 1 98.81 84 ILE A C 1
ATOM 669 O O . ILE A 1 84 ? -7.422 -20.562 -4.203 1 98.81 84 ILE A O 1
ATOM 673 N N . THR A 1 85 ? -6.875 -19.781 -2.178 1 98.75 85 THR A N 1
ATOM 674 C CA . THR A 1 85 ? -8.133 -20.203 -1.573 1 98.75 85 THR A CA 1
ATOM 675 C C . THR A 1 85 ? -9.023 -19 -1.291 1 98.75 85 THR A C 1
ATOM 677 O O . THR A 1 85 ? -10.203 -19.156 -0.957 1 98.75 85 THR A O 1
ATOM 680 N N . GLY A 1 86 ? -8.523 -17.812 -1.41 1 98.56 86 GLY A N 1
ATOM 681 C CA . GLY A 1 86 ? -9.273 -16.578 -1.224 1 98.56 86 GLY A CA 1
ATOM 682 C C . GLY A 1 86 ? -8.562 -15.359 -1.795 1 98.56 86 GLY A C 1
ATOM 683 O O . GLY A 1 86 ? -7.336 -15.281 -1.771 1 98.56 86 GLY A O 1
ATOM 684 N N . MET A 1 87 ? -9.32 -14.477 -2.287 1 98.38 87 MET A N 1
ATOM 685 C CA . MET A 1 87 ? -8.852 -13.195 -2.787 1 98.38 87 MET A CA 1
ATOM 686 C C . MET A 1 87 ? -9.719 -12.055 -2.266 1 98.38 87 MET A C 1
ATOM 688 O O . MET A 1 87 ? -10.953 -12.148 -2.285 1 98.38 87 MET A O 1
ATOM 692 N N . GLU A 1 88 ? -9.023 -11.062 -1.751 1 98 88 GLU A N 1
ATOM 693 C CA . GLU A 1 88 ? -9.727 -9.898 -1.23 1 98 88 GLU A CA 1
ATOM 694 C C . GLU A 1 88 ? -9.102 -8.602 -1.739 1 98 88 GLU A C 1
ATOM 696 O O . GLU A 1 88 ? -7.883 -8.414 -1.64 1 98 88 GLU A O 1
ATOM 701 N N . ARG A 1 89 ? -9.914 -7.746 -2.375 1 97.75 89 ARG A N 1
ATOM 702 C CA . ARG A 1 89 ? -9.523 -6.371 -2.654 1 97.75 89 ARG A CA 1
ATOM 703 C C . ARG A 1 89 ? -9.789 -5.469 -1.453 1 97.75 89 ARG A C 1
ATOM 705 O O . ARG A 1 89 ? -10.906 -4.992 -1.263 1 97.75 89 ARG A O 1
ATOM 712 N N . ILE A 1 90 ? -8.742 -5.242 -0.694 1 97.62 90 ILE A N 1
ATOM 713 C CA . ILE A 1 90 ? -8.891 -4.539 0.577 1 97.62 90 ILE A CA 1
ATOM 714 C C . ILE A 1 90 ? -9.219 -3.072 0.321 1 97.62 90 ILE A C 1
ATOM 716 O O . ILE A 1 90 ? -10.102 -2.502 0.974 1 97.62 90 ILE A O 1
ATOM 720 N N . SER A 1 91 ? -8.555 -2.441 -0.626 1 97.88 91 SER A N 1
ATOM 721 C CA . SER A 1 91 ? -8.766 -1.027 -0.913 1 97.88 91 SER A CA 1
ATOM 722 C C . SER A 1 91 ? -8.438 -0.703 -2.367 1 97.88 91 SER A C 1
ATOM 724 O O . SER A 1 91 ? -7.508 -1.272 -2.941 1 97.88 91 SER A O 1
ATOM 726 N N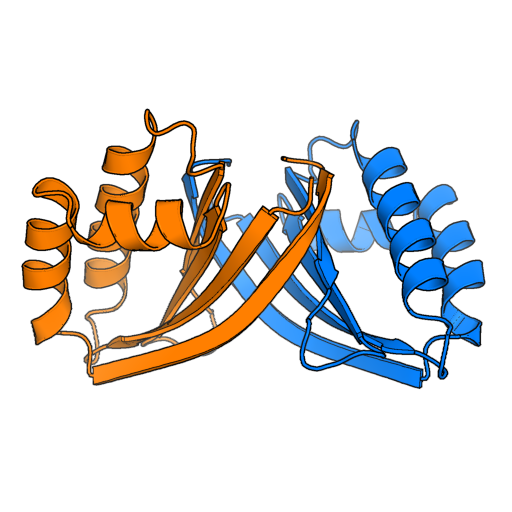 . THR A 1 92 ? -9.234 0.145 -2.945 1 98.38 92 THR A N 1
ATOM 727 C CA . THR A 1 92 ? -8.953 0.857 -4.188 1 98.38 92 THR A CA 1
ATOM 728 C C . THR A 1 92 ? -8.805 2.354 -3.928 1 98.38 92 THR A C 1
ATOM 730 O O . THR A 1 92 ? -9.672 2.977 -3.32 1 98.38 92 THR A O 1
ATOM 733 N N . LEU A 1 93 ? -7.652 2.857 -4.414 1 98.56 93 LEU A N 1
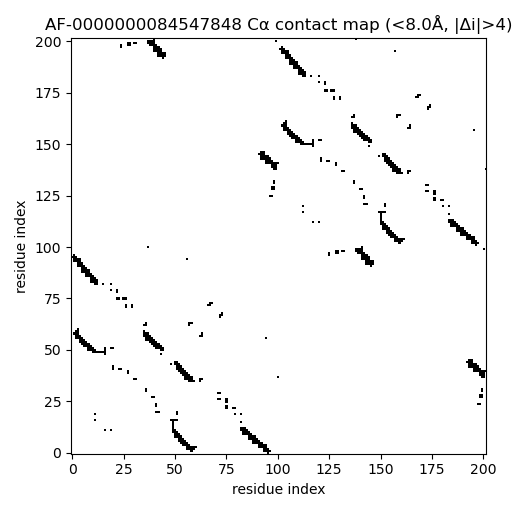ATOM 734 C CA . LEU A 1 93 ? -7.312 4.203 -3.961 1 98.56 93 LEU A CA 1
ATOM 735 C C . LEU A 1 93 ? -6.855 5.066 -5.133 1 98.56 93 LEU A C 1
ATOM 737 O O . LEU A 1 93 ? -6.492 4.547 -6.191 1 98.56 93 LEU A O 1
ATOM 741 N N . GLN A 1 94 ? -6.996 6.309 -4.895 1 98.56 94 GLN A N 1
ATOM 742 C CA . GLN A 1 94 ? -6.324 7.328 -5.699 1 98.56 94 GLN A CA 1
ATOM 743 C C . GLN A 1 94 ? -5.098 7.879 -4.977 1 98.56 94 GLN A C 1
ATOM 745 O O . GLN A 1 94 ? -5.223 8.648 -4.023 1 98.56 94 GLN A O 1
ATOM 750 N N . THR A 1 95 ? -3.947 7.434 -5.461 1 98.75 95 THR A N 1
ATOM 751 C CA . THR A 1 95 ? -2.721 7.965 -4.879 1 98.75 95 THR A CA 1
ATOM 752 C C . THR A 1 95 ? -2.426 9.359 -5.414 1 98.75 95 THR A C 1
ATOM 754 O O . THR A 1 95 ? -2.27 9.547 -6.621 1 98.75 95 THR A O 1
ATOM 757 N N . ILE A 1 96 ? -2.318 10.344 -4.512 1 98.5 96 ILE A N 1
ATOM 758 C CA . ILE A 1 96 ? -2.258 11.727 -4.965 1 98.5 96 ILE A CA 1
ATOM 759 C C . ILE A 1 96 ? -0.82 12.234 -4.883 1 98.5 96 ILE A C 1
ATOM 761 O O . ILE A 1 96 ? -0.508 13.312 -5.391 1 98.5 96 ILE A O 1
ATOM 765 N N . GLY A 1 97 ? 0.132 11.531 -4.188 1 98.25 97 GLY A N 1
ATOM 766 C CA . GLY A 1 97 ? 1.543 11.875 -4.121 1 98.25 97 GLY A CA 1
ATOM 767 C C . GLY A 1 97 ? 2.277 11.156 -3.002 1 98.25 97 GLY A C 1
ATOM 768 O O . GLY A 1 97 ? 1.762 10.195 -2.43 1 98.25 97 GLY A O 1
ATOM 769 N N . GLY A 1 98 ? 3.539 11.594 -2.811 1 98.19 98 GLY A N 1
ATOM 770 C CA . GLY A 1 98 ? 4.359 11.031 -1.752 1 98.19 98 GLY A CA 1
ATOM 771 C C . GLY A 1 98 ? 5.766 10.688 -2.205 1 98.19 98 GLY A C 1
ATOM 772 O O . GLY A 1 98 ? 6.18 11.07 -3.303 1 98.19 98 GLY A O 1
ATOM 773 N N . LYS A 1 99 ? 6.484 10.109 -1.335 1 98.06 99 LYS A N 1
ATOM 774 C CA . LYS A 1 99 ? 7.836 9.641 -1.641 1 98.06 99 LYS A CA 1
ATOM 775 C C . LYS A 1 99 ? 7.805 8.281 -2.33 1 98.06 99 LYS A C 1
ATOM 777 O O . LYS A 1 99 ? 7.16 7.352 -1.847 1 98.06 99 LYS A O 1
ATOM 782 N N . GLY A 1 100 ? 8.523 8.148 -3.449 1 96.44 100 GLY A N 1
ATOM 783 C CA . GLY A 1 100 ? 8.656 6.867 -4.133 1 96.44 100 GLY A CA 1
ATOM 784 C C . GLY A 1 100 ? 7.84 6.785 -5.41 1 96.44 100 GLY A C 1
ATOM 785 O O . GLY A 1 100 ? 7.805 5.742 -6.066 1 96.44 100 GLY A O 1
ATOM 786 N N . ILE A 1 101 ? 7.086 7.879 -5.699 1 93.69 101 ILE A N 1
ATOM 787 C CA . ILE A 1 101 ? 6.316 7.902 -6.938 1 93.69 101 ILE A CA 1
ATOM 788 C C . ILE A 1 101 ? 6.465 9.258 -7.613 1 93.69 101 ILE A C 1
ATOM 790 O O . ILE A 1 101 ? 6.832 10.25 -6.969 1 93.69 101 ILE A O 1
ATOM 794 N N . MET B 1 1 ? 16.984 -8.133 2.373 1 73.38 1 MET B N 1
ATOM 795 C CA . MET B 1 1 ? 16.312 -8.281 3.656 1 73.38 1 MET B CA 1
ATOM 796 C C . MET B 1 1 ? 14.891 -7.715 3.588 1 73.38 1 MET B C 1
ATOM 798 O O . MET B 1 1 ? 14.617 -6.812 2.791 1 73.38 1 MET B O 1
ATOM 802 N N . SER B 1 2 ? 13.898 -8.328 4.289 1 91.31 2 SER B N 1
ATOM 803 C CA . SER B 1 2 ? 12.508 -7.883 4.281 1 91.31 2 SER B CA 1
ATOM 804 C C . SER B 1 2 ? 12.367 -6.492 4.898 1 91.31 2 SER B C 1
ATOM 806 O O . SER B 1 2 ? 13.25 -6.047 5.637 1 91.31 2 SER B O 1
ATOM 808 N N . LYS B 1 3 ? 11.523 -5.738 4.391 1 98.25 3 LYS B N 1
ATOM 809 C CA . LYS B 1 3 ? 11.266 -4.383 4.867 1 98.25 3 LYS B CA 1
ATOM 810 C C . LYS B 1 3 ? 9.977 -4.328 5.688 1 98.25 3 LYS B C 1
ATOM 812 O O . LYS B 1 3 ? 9.125 -5.215 5.582 1 98.25 3 LYS B O 1
ATOM 817 N N . PHE B 1 4 ? 9.867 -3.348 6.535 1 98.69 4 PHE B N 1
ATOM 818 C CA . PHE B 1 4 ? 8.695 -3.117 7.379 1 98.69 4 PHE B CA 1
ATOM 819 C C . PHE B 1 4 ? 7.707 -2.189 6.684 1 98.69 4 PHE B C 1
ATOM 821 O O . PHE B 1 4 ? 8.055 -1.066 6.316 1 98.69 4 PHE B O 1
ATOM 828 N N . SER B 1 5 ? 6.43 -2.641 6.48 1 98.81 5 SER B N 1
ATOM 829 C CA . SER B 1 5 ? 5.441 -1.807 5.805 1 98.81 5 SER B CA 1
ATOM 830 C C . SER B 1 5 ? 4.18 -1.656 6.648 1 98.81 5 SER B C 1
ATOM 832 O O . SER B 1 5 ? 3.809 -2.568 7.391 1 98.81 5 SER B O 1
ATOM 834 N N . LEU B 1 6 ? 3.615 -0.473 6.516 1 98.69 6 LEU B N 1
ATOM 835 C CA . LEU B 1 6 ? 2.373 -0.138 7.203 1 98.69 6 LEU B CA 1
ATOM 836 C C . LEU B 1 6 ? 1.344 0.421 6.223 1 98.69 6 LEU B C 1
ATOM 838 O O . LEU B 1 6 ? 1.685 1.213 5.344 1 98.69 6 LEU B O 1
ATOM 842 N N . PHE B 1 7 ? 0.111 -0.07 6.289 1 98.81 7 PHE B N 1
ATOM 843 C CA . PHE B 1 7 ? -1.039 0.519 5.613 1 98.81 7 PHE B CA 1
ATOM 844 C C . PHE B 1 7 ? -2.025 1.091 6.625 1 98.81 7 PHE B C 1
ATOM 846 O O . PHE B 1 7 ? -2.578 0.356 7.445 1 98.81 7 PHE B O 1
ATOM 853 N N . GLY B 1 8 ? -2.174 2.436 6.59 1 98.69 8 GLY B N 1
ATOM 854 C CA . GLY B 1 8 ? -3.008 3.107 7.574 1 98.69 8 GLY B CA 1
ATOM 855 C C . GLY B 1 8 ? -4.121 3.928 6.953 1 98.69 8 GLY B C 1
ATOM 856 O O . GLY B 1 8 ? -4.039 4.312 5.785 1 98.69 8 GLY B O 1
ATOM 857 N N . LYS B 1 9 ? -5.133 4.133 7.781 1 98.75 9 LYS B N 1
ATOM 858 C CA . LYS B 1 9 ? -6.297 4.938 7.43 1 98.75 9 LYS B CA 1
ATOM 859 C C . LYS B 1 9 ? -6.574 6 8.492 1 98.75 9 LYS B C 1
ATOM 861 O O . LYS B 1 9 ? -6.59 5.699 9.688 1 98.75 9 LYS B O 1
ATOM 866 N N . PHE B 1 10 ? -6.754 7.199 8.023 1 98.88 10 PHE B N 1
ATOM 867 C CA . PHE B 1 10 ? -7.141 8.312 8.891 1 98.88 10 PHE B CA 1
ATOM 868 C C . PHE B 1 10 ? -8.516 8.844 8.508 1 98.88 10 PHE B C 1
ATOM 870 O O . PHE B 1 10 ? -8.781 9.094 7.332 1 98.88 10 PHE B O 1
ATOM 877 N N . THR B 1 11 ? -9.359 8.938 9.469 1 98.81 11 THR B N 1
ATOM 878 C CA . THR B 1 11 ? -10.641 9.617 9.305 1 98.81 11 THR B CA 1
ATOM 879 C C . THR B 1 11 ? -10.586 11.023 9.883 1 98.81 11 THR B C 1
ATOM 881 O O . THR B 1 11 ? -10.031 11.234 10.961 1 98.81 11 THR B O 1
ATOM 884 N N . VAL B 1 12 ? -11.156 11.969 9.18 1 98.69 12 VAL B N 1
ATOM 885 C CA . VAL B 1 12 ? -11.055 13.359 9.602 1 98.69 12 VAL B CA 1
ATOM 886 C C . VAL B 1 12 ? -12.445 13.984 9.672 1 98.69 12 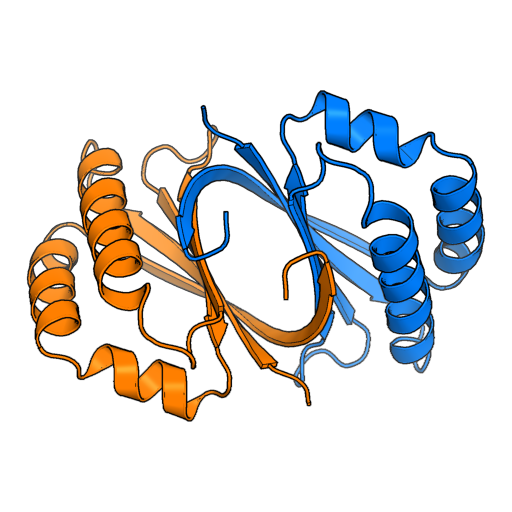VAL B C 1
ATOM 888 O O . VAL B 1 12 ? -13.422 13.391 9.203 1 98.69 12 VAL B O 1
ATOM 891 N N . GLN B 1 13 ? -12.516 15.188 10.281 1 98.62 13 GLN B N 1
ATOM 892 C CA . GLN B 1 13 ? -13.711 16.016 10.273 1 98.62 13 GLN B CA 1
ATOM 893 C C . GLN B 1 13 ? -14.172 16.312 8.852 1 98.62 13 GLN B C 1
ATOM 895 O O . GLN B 1 13 ? -13.352 16.406 7.938 1 98.62 13 GLN B O 1
ATOM 900 N N . GLU B 1 14 ? -15.5 16.406 8.734 1 97.88 14 GLU B N 1
ATOM 901 C CA . GLU B 1 14 ? -16.078 16.734 7.426 1 97.88 14 GLU B CA 1
ATOM 902 C C . GLU B 1 14 ? -15.391 17.938 6.805 1 97.88 14 GLU B C 1
ATOM 904 O O . GLU B 1 14 ? -15.18 18.953 7.473 1 97.88 14 GLU B O 1
ATOM 909 N N . GLY B 1 15 ? -14.961 17.797 5.547 1 97.5 15 GLY B N 1
ATOM 910 C CA . GLY B 1 15 ? -14.383 18.906 4.801 1 97.5 15 GLY B CA 1
ATOM 911 C C . GLY B 1 15 ? -12.891 19.062 5.02 1 97.5 15 GLY B C 1
ATOM 912 O O . GLY B 1 15 ? -12.266 19.953 4.449 1 97.5 15 GLY B O 1
ATOM 913 N N . LYS B 1 16 ? -12.258 18.203 5.801 1 98.69 16 LYS B N 1
ATOM 914 C CA . LYS B 1 16 ? -10.867 18.391 6.184 1 98.69 16 LYS B CA 1
ATOM 915 C C . LYS B 1 16 ? -9.961 17.359 5.512 1 98.69 16 LYS B C 1
ATOM 917 O O . LYS B 1 16 ? -8.773 17.266 5.836 1 98.69 16 LYS B O 1
ATOM 922 N N . ARG B 1 17 ? -10.5 16.625 4.598 1 98.56 17 ARG B N 1
ATOM 923 C CA . ARG B 1 17 ? -9.711 15.586 3.951 1 98.56 17 ARG B CA 1
ATOM 924 C C . ARG B 1 17 ? -8.508 16.172 3.225 1 98.56 17 ARG B C 1
ATOM 926 O O . ARG B 1 17 ? -7.383 15.711 3.395 1 98.56 17 ARG B O 1
ATOM 933 N N . ASP B 1 18 ? -8.734 17.266 2.404 1 98.38 18 ASP B N 1
ATOM 934 C CA . ASP B 1 18 ? -7.664 17.859 1.609 1 98.38 18 ASP B CA 1
ATOM 935 C C . ASP B 1 18 ? -6.594 18.469 2.506 1 98.38 18 ASP B C 1
ATOM 937 O O . ASP B 1 18 ? -5.406 18.422 2.182 1 98.38 18 ASP B O 1
ATOM 941 N N . LEU B 1 19 ? -7.059 19.031 3.584 1 98.69 19 LEU B N 1
ATOM 942 C CA . LEU B 1 19 ? -6.102 19.594 4.531 1 98.69 19 LEU B CA 1
ATOM 943 C C . LEU B 1 19 ? -5.188 18.516 5.09 1 98.69 19 LEU B C 1
ATOM 945 O O . LEU B 1 19 ? -3.967 18.688 5.129 1 98.69 19 LEU B O 1
ATOM 949 N N . LEU B 1 20 ? -5.746 17.391 5.504 1 98.88 20 LEU B N 1
ATOM 950 C CA . LEU B 1 20 ? -4.914 16.312 6.012 1 98.88 20 LEU B CA 1
ATOM 951 C C . LEU B 1 20 ? -3.98 15.781 4.926 1 98.88 20 LEU B C 1
ATOM 953 O O . LEU B 1 20 ? -2.803 15.523 5.184 1 98.88 20 LEU B O 1
ATOM 957 N N . ALA B 1 21 ? -4.516 15.602 3.746 1 98.81 21 ALA B N 1
ATOM 958 C CA . ALA B 1 21 ? -3.689 15.125 2.641 1 98.81 21 ALA B CA 1
ATOM 959 C C . ALA B 1 21 ? -2.484 16.031 2.424 1 98.81 21 ALA B C 1
ATOM 961 O O . ALA B 1 21 ? -1.36 15.555 2.246 1 98.81 21 ALA B O 1
ATOM 962 N N . ASP B 1 22 ? -2.697 17.328 2.482 1 98.75 22 ASP B N 1
ATOM 963 C CA . ASP B 1 22 ? -1.616 18.297 2.307 1 98.75 22 ASP B CA 1
ATOM 964 C C . ASP B 1 22 ? -0.568 18.156 3.406 1 98.75 22 ASP B C 1
ATOM 966 O O . ASP B 1 22 ? 0.634 18.203 3.137 1 98.75 22 ASP B O 1
ATOM 970 N N . ILE B 1 23 ? -1.016 18.016 4.602 1 98.81 23 ILE B N 1
ATOM 971 C CA . ILE B 1 23 ? -0.113 17.859 5.734 1 98.81 23 ILE B CA 1
ATOM 972 C C . ILE B 1 23 ? 0.731 16.594 5.551 1 98.81 23 ILE B C 1
ATOM 974 O O . ILE B 1 23 ? 1.946 16.625 5.758 1 98.81 23 ILE B O 1
ATOM 978 N N . LEU B 1 24 ? 0.119 15.531 5.129 1 98.69 24 LEU B N 1
ATOM 979 C CA . LEU B 1 24 ? 0.815 14.258 4.969 1 98.69 24 LEU B CA 1
ATOM 980 C C . LEU B 1 24 ? 1.762 14.305 3.775 1 98.69 24 LEU B C 1
ATOM 982 O O . LEU B 1 24 ? 2.822 13.68 3.795 1 98.69 24 LEU B O 1
ATOM 986 N N . LEU B 1 25 ? 1.387 15.055 2.762 1 98.56 25 LEU B N 1
ATOM 987 C CA . LEU B 1 25 ? 2.305 15.25 1.646 1 98.56 25 LEU B CA 1
ATOM 988 C C . LEU B 1 25 ? 3.523 16.062 2.082 1 98.56 25 LEU B C 1
ATOM 990 O O . LEU B 1 25 ? 4.629 15.836 1.582 1 98.56 25 LEU B O 1
ATOM 994 N N . GLU B 1 26 ? 3.365 17 2.979 1 98.38 26 GLU B N 1
ATOM 995 C CA . GLU B 1 26 ? 4.5 17.703 3.576 1 98.38 26 GLU B CA 1
ATOM 996 C C . GLU B 1 26 ? 5.395 16.734 4.352 1 98.38 26 GLU B C 1
ATOM 998 O O . GLU B 1 26 ? 6.621 16.859 4.324 1 98.38 26 GLU B O 1
ATOM 1003 N N . ALA B 1 27 ? 4.77 15.805 5.039 1 97.75 27 ALA B N 1
ATOM 1004 C CA . ALA B 1 27 ? 5.539 14.773 5.73 1 97.75 27 ALA B CA 1
ATOM 1005 C C . ALA B 1 27 ? 6.379 13.961 4.75 1 97.75 27 ALA B C 1
ATOM 1007 O O . ALA B 1 27 ? 7.57 13.734 4.98 1 97.75 27 ALA B O 1
ATOM 1008 N N . ALA B 1 28 ? 5.777 13.57 3.693 1 97.81 28 ALA B N 1
ATOM 1009 C CA . ALA B 1 28 ? 6.496 12.828 2.658 1 97.81 28 ALA B CA 1
ATOM 1010 C C . ALA B 1 28 ? 7.695 13.625 2.15 1 97.81 28 ALA B C 1
ATOM 1012 O O . ALA B 1 28 ? 8.789 13.078 1.98 1 97.81 28 ALA B O 1
ATOM 1013 N N . GLU B 1 29 ? 7.457 14.938 1.922 1 97.44 29 GLU B N 1
ATOM 1014 C CA . GLU B 1 29 ? 8.523 15.812 1.454 1 97.44 29 GLU B CA 1
ATOM 1015 C C . GLU B 1 29 ? 9.664 15.875 2.461 1 97.44 29 GLU B C 1
ATOM 1017 O O . GLU B 1 29 ? 10.836 15.82 2.08 1 97.44 29 GLU B O 1
ATOM 1022 N N . SER B 1 30 ? 9.32 15.93 3.678 1 95.62 30 SER B N 1
ATOM 1023 C CA . SER B 1 30 ? 10.32 16.047 4.734 1 95.62 30 SER B CA 1
ATOM 1024 C C . SER B 1 30 ? 11.156 14.781 4.848 1 95.62 30 SER B C 1
ATOM 1026 O O . SER B 1 30 ? 12.266 14.805 5.398 1 95.62 30 SER B O 1
ATOM 1028 N N . MET B 1 31 ? 10.664 13.641 4.309 1 95.06 31 MET B N 1
ATOM 1029 C CA . MET B 1 31 ? 11.328 12.352 4.457 1 95.06 31 MET B CA 1
ATOM 1030 C C . MET B 1 31 ? 12.078 11.977 3.184 1 95.06 31 MET B C 1
ATOM 1032 O O . MET B 1 31 ? 12.68 10.906 3.102 1 95.06 31 MET B O 1
ATOM 1036 N N . LYS B 1 32 ? 12.07 12.75 2.229 1 95.56 32 LYS B N 1
ATOM 1037 C CA . LYS B 1 32 ? 12.641 12.422 0.924 1 95.56 32 LYS B CA 1
ATOM 1038 C C . LYS B 1 32 ? 14.117 12.07 1.041 1 95.56 32 LYS B C 1
ATOM 1040 O O . LYS B 1 32 ? 14.625 11.227 0.298 1 95.56 32 LYS B O 1
ATOM 1045 N N . SER B 1 33 ? 14.812 12.641 2.031 1 93.69 33 SER B N 1
ATOM 1046 C CA . SER B 1 33 ? 16.25 12.422 2.152 1 93.69 33 SER B CA 1
ATOM 1047 C C . SER B 1 33 ? 16.547 11.281 3.111 1 93.69 33 SER B C 1
ATOM 1049 O O . SER B 1 33 ? 17.703 10.875 3.258 1 93.69 33 SER B O 1
ATOM 1051 N N . LEU B 1 34 ? 15.531 10.828 3.732 1 95.31 34 LEU B N 1
ATOM 1052 C CA . LEU B 1 34 ? 15.711 9.727 4.672 1 95.31 34 LEU B CA 1
ATOM 1053 C C . LEU B 1 34 ? 15.836 8.398 3.932 1 95.31 34 LEU B C 1
ATOM 1055 O O . LEU B 1 34 ? 14.836 7.879 3.42 1 95.31 34 LEU B O 1
ATOM 1059 N N . HIS B 1 35 ? 16.953 7.812 4.004 1 95.62 35 HIS B N 1
ATOM 1060 C CA . HIS B 1 35 ? 17.234 6.602 3.234 1 95.62 35 HIS B CA 1
ATOM 1061 C C . HIS B 1 35 ? 16.484 5.402 3.807 1 95.62 35 HIS B C 1
ATOM 1063 O O . HIS B 1 35 ? 16.172 4.457 3.082 1 95.62 35 HIS B O 1
ATOM 1069 N N . ASP B 1 36 ? 16.188 5.438 5.125 1 97.19 36 ASP B N 1
ATOM 1070 C CA . ASP B 1 36 ? 15.547 4.293 5.758 1 97.19 36 ASP B CA 1
ATOM 1071 C C . ASP B 1 36 ? 14.039 4.336 5.559 1 97.19 36 ASP B C 1
ATOM 1073 O O . ASP B 1 36 ? 13.312 3.463 6.047 1 97.19 36 ASP B O 1
ATOM 1077 N N . CYS B 1 37 ? 13.508 5.367 4.914 1 98.19 37 CYS B N 1
ATOM 1078 C CA . CYS B 1 37 ? 12.148 5.422 4.391 1 98.19 37 CYS B CA 1
ATOM 1079 C C . CYS B 1 37 ? 12.133 5.211 2.881 1 98.19 37 CYS B C 1
ATOM 1081 O O . CYS B 1 37 ? 12.578 6.074 2.125 1 98.19 37 CYS B O 1
ATOM 1083 N N . GLU B 1 38 ? 11.57 4.176 2.422 1 97.88 38 GLU B N 1
ATOM 1084 C CA . GLU B 1 38 ? 11.57 3.871 0.995 1 97.88 38 GLU B CA 1
ATOM 1085 C C . GLU B 1 38 ? 10.344 4.457 0.303 1 97.88 38 GLU B C 1
ATOM 1087 O O . GLU B 1 38 ? 10.445 4.969 -0.815 1 97.88 38 GLU B O 1
ATOM 1092 N N . LEU B 1 39 ? 9.281 4.305 0.973 1 98.56 39 LEU B N 1
ATOM 1093 C CA . LEU B 1 39 ? 8.008 4.785 0.433 1 98.56 39 LEU B CA 1
ATOM 1094 C C . LEU B 1 39 ? 7.195 5.496 1.507 1 98.56 39 LEU B C 1
ATOM 1096 O O . LEU B 1 39 ? 7.23 5.109 2.678 1 98.56 39 LEU B O 1
ATOM 1100 N N . TYR B 1 40 ? 6.461 6.43 1.141 1 98.75 40 TYR B N 1
ATOM 1101 C CA . TYR B 1 40 ? 5.41 7.117 1.886 1 98.75 40 TYR B CA 1
ATOM 1102 C C . TYR B 1 40 ? 4.379 7.719 0.942 1 98.75 40 TYR B C 1
ATOM 1104 O O . TYR B 1 40 ? 4.559 8.836 0.446 1 98.75 40 TYR B O 1
ATOM 1112 N N . LEU B 1 41 ? 3.281 7.012 0.753 1 98.81 41 LEU B N 1
ATOM 1113 C CA . LEU B 1 41 ? 2.307 7.355 -0.277 1 98.81 41 LEU B CA 1
ATOM 1114 C C . LEU B 1 41 ? 1.001 7.832 0.347 1 98.81 41 LEU B C 1
ATOM 1116 O O . LEU B 1 41 ? 0.478 7.195 1.267 1 98.81 41 LEU B O 1
ATOM 1120 N N . VAL B 1 42 ? 0.53 8.891 -0.114 1 98.88 42 VAL B N 1
ATOM 1121 C CA . VAL B 1 42 ? -0.712 9.492 0.364 1 98.88 42 VAL B CA 1
ATOM 1122 C C . VAL B 1 42 ? -1.817 9.281 -0.669 1 98.88 42 VAL B C 1
ATOM 1124 O O . VAL B 1 42 ? -1.654 9.633 -1.841 1 98.88 42 VAL B O 1
ATOM 1127 N N . SER B 1 43 ? -2.922 8.68 -0.198 1 98.88 43 SER B N 1
ATOM 1128 C CA . SER B 1 43 ? -4.012 8.352 -1.109 1 98.88 43 SER B CA 1
ATOM 1129 C C . SER B 1 43 ? -5.363 8.719 -0.512 1 98.88 43 SER B C 1
ATOM 1131 O O . SER B 1 43 ? -5.492 8.867 0.705 1 98.88 43 SER B O 1
ATOM 1133 N N . VAL B 1 44 ? -6.285 8.914 -1.385 1 98.69 44 VAL B N 1
ATOM 1134 C CA . VAL B 1 44 ? -7.676 9.133 -1.005 1 98.69 44 VAL B CA 1
ATOM 1135 C C . VAL B 1 44 ? -8.57 8.109 -1.707 1 98.69 44 VAL B C 1
ATOM 1137 O O . VAL B 1 44 ? -8.102 7.336 -2.547 1 98.69 44 VAL B O 1
ATOM 1140 N N . SER B 1 45 ? -9.758 8.008 -1.208 1 97.19 45 SER B N 1
ATOM 1141 C CA . SER B 1 45 ? -10.75 7.102 -1.766 1 97.19 45 SER B CA 1
ATOM 1142 C C . SER B 1 45 ? -11.969 7.863 -2.283 1 97.19 45 SER B C 1
ATOM 1144 O O . SER B 1 45 ? -12.422 8.82 -1.65 1 97.19 45 SER B O 1
ATOM 1146 N N . GLU B 1 46 ? -12.422 7.453 -3.432 1 93.5 46 GLU B N 1
ATOM 1147 C CA . GLU B 1 46 ? -13.633 8.062 -3.982 1 93.5 46 GLU B CA 1
ATOM 1148 C C . GLU B 1 46 ? -14.852 7.723 -3.139 1 93.5 46 GLU B C 1
ATOM 1150 O O . GLU B 1 46 ? -15.797 8.516 -3.053 1 93.5 46 GLU B O 1
ATOM 1155 N N . ASN B 1 47 ? -14.836 6.617 -2.455 1 95.06 47 ASN B N 1
ATOM 1156 C CA . ASN B 1 47 ? -16.031 6.121 -1.776 1 95.06 47 ASN B CA 1
ATOM 1157 C C . ASN B 1 47 ? -16.016 6.48 -0.293 1 95.06 47 ASN B C 1
ATOM 1159 O O . ASN B 1 47 ? -17 6.242 0.415 1 95.06 47 ASN B O 1
ATOM 1163 N N . GLU B 1 48 ? -14.945 7.031 0.203 1 96.75 48 GLU B N 1
ATOM 1164 C CA . GLU B 1 48 ? -14.82 7.469 1.59 1 96.75 48 GLU B CA 1
ATOM 1165 C C . GLU B 1 48 ? -14.305 8.906 1.673 1 96.75 48 GLU B C 1
ATOM 1167 O O . GLU B 1 48 ? -13.109 9.133 1.87 1 96.75 48 GLU B O 1
ATOM 1172 N N . PRO B 1 49 ? -15.164 9.828 1.602 1 96.06 49 PRO B N 1
ATOM 1173 C CA . PRO B 1 49 ? -14.766 11.219 1.359 1 96.06 49 PRO B CA 1
ATOM 1174 C C . PRO B 1 49 ? -14.031 11.836 2.547 1 96.06 49 PRO B C 1
ATOM 1176 O O . PRO B 1 49 ? -13.391 12.883 2.406 1 96.06 49 PRO B O 1
ATOM 1179 N N . ASP B 1 50 ? -14.078 11.227 3.775 1 98.06 50 ASP B N 1
ATOM 1180 C CA . ASP B 1 50 ? -13.453 11.82 4.953 1 98.06 50 ASP B CA 1
ATOM 1181 C C . ASP B 1 50 ? -12.25 11 5.414 1 98.06 50 ASP B C 1
ATOM 1183 O O . ASP B 1 50 ? -11.906 11 6.598 1 98.06 50 ASP B O 1
ATOM 1187 N N . THR B 1 51 ? -11.609 10.336 4.402 1 98.81 51 THR B N 1
ATOM 1188 C CA . THR B 1 51 ? -10.5 9.477 4.793 1 98.81 51 THR B CA 1
ATOM 1189 C C . THR B 1 51 ? -9.258 9.781 3.971 1 98.81 51 THR B C 1
ATOM 1191 O O . THR B 1 51 ? -9.359 10.211 2.818 1 98.81 51 THR B O 1
ATOM 1194 N N . VAL B 1 52 ? -8.109 9.656 4.578 1 98.94 52 VAL B N 1
ATOM 1195 C CA . VAL B 1 52 ? -6.809 9.641 3.92 1 98.94 52 VAL B CA 1
ATOM 1196 C C . VAL B 1 52 ? -6.059 8.359 4.293 1 98.94 52 VAL B C 1
ATOM 1198 O O . VAL B 1 52 ? -6.082 7.934 5.449 1 98.94 52 VAL B O 1
ATOM 1201 N N . TYR B 1 53 ? -5.441 7.781 3.318 1 98.94 53 TYR B N 1
ATOM 1202 C CA . TYR B 1 53 ? -4.684 6.547 3.492 1 98.94 53 TYR B CA 1
ATOM 1203 C C . TYR B 1 53 ? -3.189 6.793 3.299 1 98.94 53 TYR B C 1
ATOM 1205 O O . TYR B 1 53 ? -2.791 7.602 2.459 1 98.94 53 TYR B O 1
ATOM 1213 N N . VAL B 1 54 ? -2.391 6.105 4.059 1 98.88 54 VAL B N 1
ATOM 1214 C CA . VAL B 1 54 ? -0.941 6.164 3.904 1 98.88 54 VAL B CA 1
ATOM 1215 C C . VAL B 1 54 ? -0.373 4.75 3.807 1 98.88 54 VAL B C 1
ATOM 1217 O O . VAL B 1 54 ? -0.653 3.902 4.66 1 98.88 54 VAL B O 1
ATOM 1220 N N . TYR B 1 55 ? 0.323 4.434 2.764 1 98.88 55 TYR B N 1
ATOM 1221 C CA . TYR B 1 55 ? 1.159 3.242 2.65 1 98.88 55 TYR B CA 1
ATOM 1222 C C . TYR B 1 55 ? 2.635 3.598 2.789 1 98.88 55 TYR B C 1
ATOM 1224 O O . TYR B 1 55 ? 3.143 4.457 2.064 1 98.88 55 TYR B O 1
ATOM 1232 N N . GLU B 1 56 ? 3.309 2.998 3.652 1 98.88 56 GLU B N 1
ATOM 1233 C CA . GLU B 1 56 ? 4.703 3.344 3.898 1 98.88 56 GLU B CA 1
ATOM 1234 C C . GLU B 1 56 ? 5.562 2.094 4.059 1 98.88 56 GLU B C 1
ATOM 1236 O O . GLU B 1 56 ? 5.102 1.08 4.59 1 98.88 56 GLU B O 1
ATOM 1241 N N . THR B 1 57 ? 6.746 2.131 3.562 1 98.75 57 THR B N 1
ATOM 1242 C CA . THR B 1 57 ? 7.742 1.067 3.67 1 98.75 57 THR B CA 1
ATOM 1243 C C . THR B 1 57 ? 9.055 1.61 4.227 1 98.75 57 THR B C 1
ATOM 1245 O O . THR B 1 57 ? 9.602 2.586 3.703 1 98.75 57 THR B O 1
ATOM 1248 N N . TRP B 1 58 ? 9.516 0.975 5.246 1 98.69 58 TRP B N 1
ATOM 1249 C CA . TRP B 1 58 ? 10.719 1.368 5.98 1 98.69 58 TRP B CA 1
ATOM 1250 C C . TRP B 1 58 ? 11.734 0.234 6.008 1 98.69 58 TRP B C 1
ATOM 1252 O O . TRP B 1 58 ? 11.375 -0.938 5.887 1 98.69 58 TRP B O 1
ATOM 1262 N N . GLU B 1 59 ? 12.977 0.66 6.227 1 98.25 59 GLU B N 1
ATOM 1263 C CA . GLU B 1 59 ? 14.031 -0.342 6.355 1 98.25 59 GLU B CA 1
ATOM 1264 C C . GLU B 1 59 ? 13.703 -1.348 7.457 1 98.25 59 GLU B C 1
ATOM 1266 O O . GLU B 1 59 ? 13.969 -2.543 7.309 1 98.25 59 GLU B O 1
ATOM 1271 N N . ASN B 1 60 ? 13.289 -0.883 8.539 1 98.06 60 ASN B N 1
ATOM 1272 C CA . ASN B 1 60 ? 12.82 -1.687 9.664 1 98.06 60 ASN B CA 1
ATOM 1273 C C . ASN B 1 60 ? 11.906 -0.885 10.578 1 98.06 60 ASN B C 1
ATOM 1275 O O . ASN B 1 60 ? 11.688 0.308 10.359 1 98.06 60 ASN B O 1
ATOM 1279 N N . GLU B 1 61 ? 11.312 -1.584 11.57 1 97.62 61 GLU B N 1
ATOM 1280 C CA . GLU B 1 61 ? 10.352 -0.954 12.469 1 97.62 61 GLU B CA 1
ATOM 1281 C C . GLU B 1 61 ? 11 0.18 13.258 1 97.62 61 GLU B C 1
ATOM 1283 O O . GLU B 1 61 ? 10.359 1.195 13.539 1 97.62 61 GLU B O 1
ATOM 1288 N N . GLN B 1 62 ? 12.242 0.036 13.617 1 98 62 GLN B N 1
ATOM 1289 C CA . GLN B 1 62 ? 12.953 1.062 14.375 1 98 62 GLN B CA 1
ATOM 1290 C C . GLN B 1 62 ? 13.07 2.354 13.57 1 98 62 GLN B C 1
ATOM 1292 O O . GLN B 1 62 ? 12.953 3.449 14.125 1 98 62 GLN B O 1
ATOM 1297 N N . ALA B 1 63 ? 13.352 2.234 12.289 1 98 63 ALA B N 1
ATOM 1298 C CA . ALA B 1 63 ? 13.422 3.4 11.406 1 98 63 ALA B CA 1
ATOM 1299 C C . ALA B 1 63 ? 12.094 4.16 11.406 1 98 63 ALA B C 1
ATOM 1301 O O . ALA B 1 63 ? 12.078 5.391 11.484 1 98 63 ALA B O 1
ATOM 1302 N N . HIS B 1 64 ? 11 3.412 11.336 1 98.19 64 HIS B N 1
ATOM 1303 C CA . HIS B 1 64 ? 9.688 4.035 11.391 1 98.19 64 HIS B CA 1
ATOM 1304 C C . HIS B 1 64 ? 9.484 4.785 12.695 1 98.19 64 HIS B C 1
ATOM 1306 O O . HIS B 1 64 ? 9.102 5.957 12.695 1 98.19 64 HIS B O 1
ATOM 1312 N N . GLN B 1 65 ? 9.805 4.141 13.812 1 97.62 65 GLN B N 1
ATOM 1313 C CA . GLN B 1 65 ? 9.625 4.754 15.125 1 97.62 65 GLN B CA 1
ATOM 1314 C C . GLN B 1 65 ? 10.477 6.016 15.266 1 97.62 65 GLN B C 1
ATOM 1316 O O . GLN B 1 65 ? 10.016 7.027 15.797 1 97.62 65 GLN B O 1
ATOM 1321 N N . HIS B 1 66 ? 11.664 5.973 14.758 1 97.12 66 HIS B N 1
ATOM 1322 C CA . HIS B 1 66 ? 12.555 7.129 14.789 1 97.12 66 HIS B CA 1
ATOM 1323 C C . HIS B 1 66 ? 11.969 8.305 14.023 1 97.12 66 HIS B C 1
ATOM 1325 O O . HIS B 1 66 ? 12.078 9.453 14.453 1 97.12 66 HIS B O 1
ATOM 1331 N N . SER B 1 67 ? 11.383 8.047 12.914 1 97 67 SER B N 1
ATOM 1332 C CA . SER B 1 67 ? 10.812 9.109 12.086 1 97 67 SER B CA 1
ATOM 1333 C C . SER B 1 67 ? 9.773 9.914 12.859 1 97 67 SER B C 1
ATOM 1335 O O . SER B 1 67 ? 9.648 11.125 12.672 1 97 67 SER B O 1
ATOM 1337 N N . LEU B 1 68 ? 9.008 9.227 13.773 1 96.38 68 LEU B N 1
ATOM 1338 C CA . LEU B 1 68 ? 7.945 9.867 14.539 1 96.38 68 LEU B CA 1
ATOM 1339 C C . LEU B 1 68 ? 8.523 10.836 15.562 1 96.38 68 LEU B C 1
ATOM 1341 O O . LEU B 1 68 ? 7.812 11.703 16.078 1 96.38 68 LEU B O 1
ATOM 1345 N N . SER B 1 69 ? 9.805 10.727 15.859 1 95.62 69 SER B N 1
ATOM 1346 C CA . SER B 1 69 ? 10.438 11.555 16.875 1 95.62 69 SER B CA 1
ATOM 1347 C C . SER B 1 69 ? 11.102 12.773 16.266 1 95.62 69 SER B C 1
ATOM 1349 O O . SER B 1 69 ? 11.531 13.688 16.969 1 95.62 69 SER B O 1
ATOM 1351 N N . LEU B 1 70 ? 11.25 12.812 14.977 1 95.31 70 LEU B N 1
ATOM 1352 C CA . LEU B 1 70 ? 11.852 13.953 14.289 1 95.31 70 LEU B CA 1
ATOM 1353 C C . LEU B 1 70 ? 11.023 15.211 14.508 1 95.31 70 LEU B C 1
ATOM 1355 O O . LEU B 1 70 ? 9.797 15.164 14.492 1 95.31 70 LEU B O 1
ATOM 1359 N N . GLU B 1 71 ? 11.688 16.328 14.664 1 96.06 71 GLU B N 1
ATOM 1360 C CA . GLU B 1 71 ? 11.023 17.594 14.953 1 96.06 71 GLU B CA 1
ATOM 1361 C C . GLU B 1 71 ? 10.023 17.953 13.859 1 96.06 71 GLU B C 1
ATOM 1363 O O . GLU B 1 71 ? 8.898 18.375 14.148 1 96.06 71 GLU B O 1
ATOM 1368 N N . ALA B 1 72 ? 10.43 17.828 12.617 1 95.12 72 ALA B N 1
ATOM 1369 C CA . ALA B 1 72 ? 9.547 18.141 11.5 1 95.12 72 ALA B CA 1
ATOM 1370 C C . ALA B 1 72 ? 8.289 17.297 11.531 1 95.12 72 ALA B C 1
ATOM 1372 O O . ALA B 1 72 ? 7.18 17.797 11.328 1 95.12 72 ALA B O 1
ATOM 1373 N N . THR B 1 73 ? 8.43 16.016 11.828 1 96.75 73 THR B N 1
ATOM 1374 C CA . THR B 1 73 ? 7.301 15.086 11.906 1 96.75 73 THR B CA 1
ATOM 1375 C C . THR B 1 73 ? 6.383 15.453 13.07 1 96.75 73 THR B C 1
ATOM 1377 O O . THR B 1 73 ? 5.16 15.5 12.914 1 96.75 73 THR B O 1
ATOM 1380 N N . GLN B 1 74 ? 6.961 15.797 14.203 1 97.31 74 GLN B N 1
ATOM 1381 C CA . GLN B 1 74 ? 6.184 16.172 15.383 1 97.31 74 GLN B CA 1
ATOM 1382 C C . GLN B 1 74 ? 5.355 17.422 15.117 1 97.31 74 GLN B C 1
ATOM 1384 O O . GLN B 1 74 ? 4.211 17.531 15.562 1 97.31 74 GLN B O 1
ATOM 1389 N N . THR B 1 75 ? 5.891 18.328 14.438 1 97.94 75 THR B N 1
ATOM 1390 C CA . THR B 1 75 ? 5.172 19.547 14.07 1 97.94 75 THR B CA 1
ATOM 1391 C C . THR B 1 75 ? 3.969 19.219 13.188 1 97.94 75 THR B C 1
ATOM 1393 O O . THR B 1 75 ? 2.871 19.734 13.422 1 97.94 75 THR B O 1
ATOM 1396 N N . LEU B 1 76 ? 4.148 18.359 12.25 1 97.75 76 LEU B N 1
ATOM 1397 C CA . LEU B 1 76 ? 3.076 17.969 11.336 1 97.75 76 LEU B CA 1
ATOM 1398 C C . LEU B 1 76 ? 2.002 17.172 12.055 1 97.75 76 LEU B C 1
ATOM 1400 O O . LEU B 1 76 ? 0.808 17.359 11.805 1 97.75 76 LEU B O 1
ATOM 1404 N N . ILE B 1 77 ? 2.457 16.297 12.945 1 97.88 77 ILE B N 1
ATOM 1405 C CA . ILE B 1 77 ? 1.52 15.523 13.75 1 97.88 77 ILE B CA 1
ATOM 1406 C C . ILE B 1 77 ? 0.645 16.469 14.578 1 97.88 77 ILE B C 1
ATOM 1408 O O . ILE B 1 77 ? -0.572 16.281 14.656 1 97.88 77 ILE B O 1
ATOM 1412 N N . SER B 1 78 ? 1.229 17.484 15.133 1 98.31 78 SER B N 1
ATOM 1413 C CA . SER B 1 78 ? 0.496 18.453 15.953 1 98.31 78 SER B CA 1
ATOM 1414 C C . SER B 1 78 ? -0.54 19.203 15.125 1 98.31 78 SER B C 1
ATOM 1416 O O . SER B 1 78 ? -1.609 19.547 15.633 1 98.31 78 SER B O 1
ATOM 1418 N N . ARG B 1 79 ? -0.251 19.438 13.898 1 98.31 79 ARG B N 1
ATOM 1419 C CA . ARG B 1 79 ? -1.178 20.109 12.992 1 98.31 79 ARG B CA 1
ATOM 1420 C C . ARG B 1 79 ? -2.328 19.188 12.602 1 98.31 79 ARG B C 1
ATOM 1422 O O . ARG B 1 79 ? -3.451 19.641 12.383 1 98.31 79 ARG B O 1
ATOM 1429 N N . ALA B 1 80 ? -2.037 17.922 12.484 1 98.69 80 ALA B N 1
ATOM 1430 C CA . ALA B 1 80 ? -2.998 16.953 11.977 1 98.69 80 ALA B CA 1
ATOM 1431 C C . ALA B 1 80 ? -3.936 16.469 13.078 1 98.69 80 ALA B C 1
ATOM 1433 O O . ALA B 1 80 ? -5.129 16.266 12.844 1 98.69 80 ALA B O 1
ATOM 1434 N N . LYS 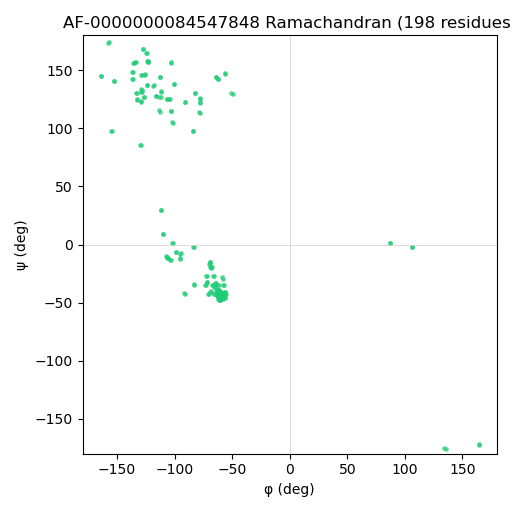B 1 81 ? -3.471 16.359 14.273 1 98.5 81 LYS B N 1
ATOM 1435 C CA . LYS B 1 81 ? -4.156 15.711 15.383 1 98.5 81 LYS B CA 1
ATOM 1436 C C . LYS B 1 81 ? -5.527 16.328 15.625 1 98.5 81 LYS B C 1
ATOM 1438 O O . LYS B 1 81 ? -6.52 15.609 15.781 1 98.5 81 LYS B O 1
ATOM 1443 N N . PRO B 1 82 ? -5.715 17.625 15.562 1 98.56 82 PRO B N 1
ATOM 1444 C CA . PRO B 1 82 ? -7 18.234 15.922 1 98.56 82 PRO B CA 1
ATOM 1445 C C . PRO B 1 82 ? -8.109 17.906 14.922 1 98.56 82 PRO B C 1
ATOM 1447 O O . PRO B 1 82 ? -9.289 18.016 15.25 1 98.56 82 PRO B O 1
ATOM 1450 N N . ILE B 1 83 ? -7.719 17.5 13.742 1 98.56 83 ILE B N 1
ATOM 1451 C CA . ILE B 1 83 ? -8.758 17.312 12.742 1 98.56 83 ILE B CA 1
ATOM 1452 C C . ILE B 1 83 ? -8.992 15.82 12.516 1 98.56 83 ILE B C 1
ATOM 1454 O O . ILE B 1 83 ? -9.914 15.43 11.797 1 98.56 83 ILE B O 1
ATOM 1458 N N . ILE B 1 84 ? -8.164 14.977 13 1 98.81 84 ILE B N 1
ATOM 1459 C CA . ILE B 1 84 ? -8.289 13.531 12.867 1 98.81 84 ILE B CA 1
ATOM 1460 C C . ILE B 1 84 ? -9.328 13.016 13.859 1 98.81 84 ILE B C 1
ATOM 1462 O O . ILE B 1 84 ? -9.242 13.289 15.055 1 98.81 84 ILE B O 1
ATOM 1466 N N . THR B 1 85 ? -10.312 12.312 13.359 1 98.75 85 THR B N 1
ATOM 1467 C CA . THR B 1 85 ? -11.375 11.781 14.203 1 98.75 85 THR B CA 1
ATOM 1468 C C . THR B 1 85 ? -11.219 10.273 14.383 1 98.75 85 THR B C 1
ATOM 1470 O O . THR B 1 85 ? -11.906 9.664 15.203 1 98.75 85 THR B O 1
ATOM 1473 N N . GLY B 1 86 ? -10.359 9.633 13.648 1 98.62 86 GLY B N 1
ATOM 1474 C CA . GLY B 1 86 ? -10.078 8.211 13.75 1 98.62 86 GLY B CA 1
ATOM 1475 C C . GLY B 1 86 ? -8.781 7.812 13.062 1 98.62 86 GLY B C 1
ATOM 1476 O O . GLY B 1 86 ? -8.414 8.391 12.039 1 98.62 86 GLY B O 1
ATOM 1477 N N . MET B 1 87 ? -8.141 6.883 13.625 1 98.38 87 MET B N 1
ATOM 1478 C CA . MET B 1 87 ? -6.934 6.281 13.078 1 98.38 87 MET B CA 1
ATOM 1479 C C . MET B 1 87 ? -7.004 4.758 13.133 1 98.38 87 MET B C 1
ATOM 1481 O O . MET B 1 87 ? -7.391 4.191 14.164 1 98.38 87 MET B O 1
ATOM 1485 N N . GLU B 1 88 ? -6.699 4.191 11.992 1 98 88 GLU B N 1
ATOM 1486 C CA . GLU B 1 88 ? -6.703 2.732 11.914 1 98 88 GLU B CA 1
ATOM 1487 C C . GLU B 1 88 ? -5.434 2.213 11.242 1 98 88 GLU B C 1
ATOM 1489 O O . GLU B 1 88 ? -5.066 2.674 10.156 1 98 88 GLU B O 1
ATOM 1494 N N . ARG B 1 89 ? -4.707 1.315 11.93 1 97.75 89 ARG B N 1
ATOM 1495 C CA . ARG B 1 89 ? -3.65 0.529 11.305 1 97.75 89 ARG B CA 1
ATOM 1496 C C . ARG B 1 89 ? -4.223 -0.707 10.617 1 97.75 89 ARG B C 1
ATOM 1498 O O . ARG B 1 89 ? -4.453 -1.731 11.258 1 97.75 89 ARG B O 1
ATOM 1505 N N . ILE B 1 90 ? -4.41 -0.585 9.32 1 97.62 90 ILE B N 1
ATOM 1506 C CA . ILE B 1 90 ? -5.105 -1.63 8.578 1 97.62 90 ILE B CA 1
ATOM 1507 C C . ILE B 1 90 ? -4.219 -2.873 8.484 1 97.62 90 ILE B C 1
ATOM 1509 O O . ILE B 1 90 ? -4.695 -3.994 8.68 1 97.62 90 ILE B O 1
ATOM 1513 N N . SER B 1 91 ? -2.936 -2.709 8.219 1 97.88 91 SER B N 1
ATOM 1514 C CA . SER B 1 91 ? -2.021 -3.838 8.062 1 97.88 91 SER B CA 1
ATOM 1515 C C . SER B 1 91 ? -0.594 -3.443 8.422 1 97.88 91 SER B C 1
ATOM 1517 O O . SER B 1 91 ? -0.165 -2.322 8.148 1 97.88 91 SER B O 1
ATOM 1519 N N . THR B 1 92 ? 0.104 -4.34 9.086 1 98.38 92 THR B N 1
ATOM 1520 C CA . THR B 1 92 ? 1.554 -4.344 9.242 1 98.38 92 THR B CA 1
ATOM 1521 C C . THR B 1 92 ? 2.178 -5.52 8.492 1 98.38 92 THR B C 1
ATOM 1523 O O . THR B 1 92 ? 1.771 -6.664 8.68 1 98.38 92 THR B O 1
ATOM 1526 N N . LEU B 1 93 ? 3.146 -5.148 7.652 1 98.56 93 LEU B N 1
ATOM 1527 C CA . LEU B 1 93 ? 3.59 -6.168 6.707 1 98.56 93 LEU B CA 1
ATOM 1528 C C . LEU B 1 93 ? 5.113 -6.227 6.648 1 98.56 93 LEU B C 1
ATOM 1530 O O . LEU B 1 93 ? 5.793 -5.281 7.062 1 98.56 93 LEU B O 1
ATOM 1534 N N . GLN B 1 94 ? 5.539 -7.344 6.23 1 98.56 94 GLN B N 1
ATOM 1535 C CA . GLN B 1 94 ? 6.91 -7.523 5.766 1 98.56 94 GLN B CA 1
ATOM 1536 C C . GLN B 1 94 ? 6.977 -7.547 4.242 1 98.56 94 GLN B C 1
ATOM 1538 O O . GLN B 1 94 ? 6.59 -8.539 3.613 1 98.56 94 GLN B O 1
ATOM 1543 N N . THR B 1 95 ? 7.453 -6.449 3.703 1 98.75 95 THR B N 1
ATOM 1544 C CA . THR B 1 95 ? 7.617 -6.41 2.256 1 98.75 95 THR B CA 1
ATOM 1545 C C . THR B 1 95 ? 8.867 -7.18 1.832 1 98.75 95 THR B C 1
ATOM 1547 O O . THR B 1 95 ? 9.977 -6.852 2.252 1 98.75 95 THR B O 1
ATOM 1550 N N . ILE B 1 96 ? 8.688 -8.172 0.965 1 98.5 96 ILE B N 1
ATOM 1551 C CA . ILE B 1 96 ? 9.789 -9.086 0.689 1 98.5 96 ILE B CA 1
ATOM 1552 C C . ILE B 1 96 ? 10.406 -8.758 -0.669 1 98.5 96 ILE B C 1
ATOM 1554 O O . ILE B 1 96 ? 11.469 -9.273 -1.022 1 98.5 96 ILE B O 1
ATOM 1558 N N . GLY B 1 97 ? 9.758 -7.93 -1.544 1 98.25 97 GLY B N 1
ATOM 1559 C CA . GLY B 1 97 ? 10.281 -7.484 -2.824 1 98.25 97 GLY B CA 1
ATOM 1560 C C . GLY B 1 97 ? 9.219 -6.898 -3.734 1 98.25 97 GLY B C 1
ATOM 1561 O O . GLY B 1 97 ? 8.102 -6.613 -3.291 1 98.25 97 GLY B O 1
ATOM 1562 N N . GLY B 1 98 ? 9.656 -6.625 -4.977 1 98.19 98 GLY B N 1
ATOM 1563 C CA . GLY B 1 98 ? 8.742 -6.094 -5.973 1 98.19 98 GLY B CA 1
ATOM 1564 C C . GLY B 1 98 ? 9.328 -4.941 -6.766 1 98.19 98 GLY B C 1
ATOM 1565 O O . GLY B 1 98 ? 10.523 -4.668 -6.676 1 98.19 98 GLY B O 1
ATOM 1566 N N . LYS B 1 99 ? 8.531 -4.398 -7.59 1 98.06 99 LYS B N 1
ATOM 1567 C CA . LYS B 1 99 ? 8.914 -3.223 -8.367 1 98.06 99 LYS B CA 1
ATOM 1568 C C . LYS B 1 99 ? 8.742 -1.944 -7.555 1 98.06 99 LYS B C 1
ATOM 1570 O O . LYS B 1 99 ? 7.684 -1.706 -6.977 1 98.06 99 LYS B O 1
ATOM 1575 N N . GLY B 1 100 ? 9.781 -1.097 -7.523 1 96.44 100 GLY B N 1
ATOM 1576 C CA . GLY B 1 100 ? 9.695 0.2 -6.867 1 96.44 100 GLY B CA 1
ATOM 1577 C C . GLY B 1 100 ? 10.445 0.253 -5.551 1 96.44 100 GLY B C 1
ATOM 1578 O O . GLY B 1 100 ? 10.422 1.272 -4.859 1 96.44 100 GLY B O 1
ATOM 1579 N N . ILE B 1 101 ? 11.031 -0.907 -5.164 1 93.69 101 ILE B N 1
ATOM 1580 C CA . ILE B 1 101 ? 11.812 -0.923 -3.934 1 93.69 101 ILE B CA 1
ATOM 1581 C C . ILE B 1 101 ? 13.117 -1.685 -4.16 1 93.69 101 ILE B C 1
ATOM 1583 O O . ILE B 1 101 ? 13.227 -2.473 -5.102 1 93.69 101 ILE B O 1
#

Radius of gyration: 16.91 Å; Cα contacts (8 Å, |Δi|>4): 419; chains: 2; bounding box: 33×44×39 Å

Sequence (202 aa):
MSKFSLFGKFTVQEGKRDLLADILLEAAESMKSLHDCELYLVSVSENEPDTVYVYETWENEQAHQHSLSLEATQTLISRAKPIITGMERISTLQTIGGKGIMSKFSLFGKFTVQEGKRDLLADILLEAAESMKSLHDCELYLVSVSENEPDTVYVYETWENEQAHQHSLSLEATQTLISRAKPIITGMERISTLQTIGGKGI

Organism: NCBI:txid1508404

Secondary structure (DSSP, 8-state):
-PEEEEEEEEEESTT-HHHHHHHHHHHHHHTTT-TTEEEEEEEE-SS-TTEEEEEEEESSHHHHHHHHHSHHHHHHHHHHGGGEEEEEEEEEEEEEEEET-/-PEEEEEEEEEE-TT-HHHHHHHHHHHHHHTTT-TTEEEEEEEE-SS-TTEEEEEEEESSHHHHHHHHHSHHHHHHHHHHGGGEEEEEEEEEEEEEEEET-

Nearest PDB structures (foldseek):
  8ecx-a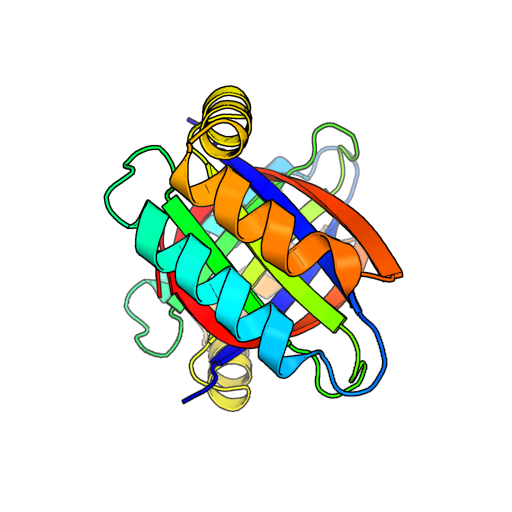ssembly1_B  TM=8.826E-01  e=1.069E-06  Pseudomonas aeruginosa
  4dpo-assembly1_B  TM=8.780E-01  e=1.289E-06  Methanosarcina mazei Go1
  4zos-assembly1_C  TM=8.441E-01  e=7.350E-07  Yersinia enterocolitica subsp. enterocolitica 8081
  1x7v-assembly3_C  TM=8.870E-01  e=3.285E-06  Pseudomonas aeruginosa
  3mcs-assembly1_A  TM=8.598E-01  e=3.517E-05  Fusobacterium nucleatum subsp. nucleatum ATCC 25586

pLDDT: mean 97.51, std 2.82, range [72.81, 98.94]

InterPro domains:
  IPR007138 Antibiotic biosynthesis monooxygenase domain [PF03992] (8-74)
  IPR007138 Antibiotic biosynthesis monooxygenase domain [PS51725] (4-93)
  IPR011008 Dimeric alpha-beta barrel [SSF54909] (1-99)

Foldseek 3Di:
DWWKKWKKKWFFPPPCQVVLLVLQVVLVVVCVPPPQWQDWDWDDDPVRHRMIMIITIGRYPVSVVVSCVDPSNVVSCVVNVVGTPDMDGPDIDTHPDDPRD/DWWKKWKKKWFFPPPCQVVLLVLQVVLVVVCVPPPQWQDWDWDDDPVRHRMIMIITIGRYPVSVVVSCVDPSNVVSCVVNVVTTPDMDGPDIDTHPDDPRD